Protein AF-A0A950ZKB6-F1 (afdb_monomer_lite)

Structure (mmCIF, N/CA/C/O backbone):
data_AF-A0A950ZKB6-F1
#
_entry.id   AF-A0A950ZKB6-F1
#
loop_
_atom_site.group_PDB
_atom_site.id
_atom_site.type_symbol
_atom_site.label_atom_id
_atom_site.label_alt_id
_atom_site.label_comp_id
_atom_site.label_asym_id
_atom_site.label_entity_id
_atom_site.label_seq_id
_atom_site.pdbx_PDB_ins_code
_atom_site.Cartn_x
_atom_site.Cartn_y
_atom_site.Cartn_z
_atom_site.occupancy
_atom_site.B_iso_or_equiv
_atom_site.auth_seq_id
_atom_site.auth_comp_id
_atom_site.auth_asym_id
_atom_site.auth_atom_id
_atom_site.pdbx_PDB_model_num
ATOM 1 N N . ASP A 1 1 ? 0.710 10.360 -3.878 1.00 83.69 1 ASP A N 1
ATOM 2 C CA . ASP A 1 1 ? 1.691 9.325 -3.521 1.00 83.69 1 ASP A CA 1
ATOM 3 C C . ASP A 1 1 ? 0.983 8.230 -2.725 1.00 83.69 1 ASP A C 1
ATOM 5 O O . ASP A 1 1 ? 0.415 8.533 -1.679 1.00 83.69 1 ASP A O 1
ATOM 9 N N . VAL A 1 2 ? 0.940 7.003 -3.261 1.00 90.12 2 VAL A N 1
ATOM 10 C CA . VAL A 1 2 ? 0.232 5.850 -2.662 1.00 90.12 2 VAL A CA 1
ATOM 11 C C . VAL A 1 2 ? 0.813 5.509 -1.288 1.00 90.12 2 VAL A C 1
ATOM 13 O O . VAL A 1 2 ? 0.062 5.213 -0.364 1.00 90.12 2 VAL A O 1
ATOM 16 N N . VAL A 1 3 ? 2.132 5.642 -1.123 1.00 91.19 3 VAL A N 1
ATOM 17 C CA . VAL A 1 3 ? 2.828 5.342 0.137 1.00 91.19 3 VAL A CA 1
ATOM 18 C C . VAL A 1 3 ? 2.443 6.344 1.222 1.00 91.19 3 VAL A C 1
ATOM 20 O O . VAL A 1 3 ? 2.136 5.958 2.349 1.00 91.19 3 VAL A O 1
ATOM 23 N N . THR A 1 4 ? 2.405 7.633 0.877 1.00 94.44 4 THR A N 1
ATOM 24 C CA . THR A 1 4 ? 1.995 8.685 1.814 1.00 94.44 4 THR A CA 1
ATOM 25 C C . THR A 1 4 ? 0.543 8.496 2.260 1.00 94.44 4 THR A C 1
ATOM 27 O O . THR A 1 4 ? 0.262 8.548 3.458 1.00 94.44 4 THR A O 1
ATOM 30 N N . ALA A 1 5 ? -0.370 8.223 1.320 1.00 93.44 5 ALA A N 1
ATOM 31 C CA . ALA A 1 5 ? -1.781 7.970 1.622 1.00 93.44 5 ALA A CA 1
ATOM 32 C C . ALA A 1 5 ? -1.964 6.730 2.513 1.00 93.44 5 ALA A C 1
ATOM 34 O O . ALA A 1 5 ? -2.643 6.804 3.538 1.00 93.44 5 ALA A O 1
ATOM 35 N N . GLN A 1 6 ? -1.285 5.624 2.185 1.00 93.75 6 GLN A N 1
ATOM 36 C CA . GLN A 1 6 ? -1.273 4.416 3.010 1.00 93.75 6 GLN A CA 1
ATOM 37 C C . GLN A 1 6 ? -0.806 4.738 4.434 1.00 93.75 6 GLN A C 1
ATOM 39 O O . GLN A 1 6 ? -1.462 4.366 5.407 1.00 93.75 6 GLN A O 1
ATOM 44 N N . LYS A 1 7 ? 0.297 5.486 4.577 1.00 96.81 7 LYS A N 1
ATOM 45 C CA . LYS A 1 7 ? 0.847 5.795 5.897 1.00 96.81 7 LYS A CA 1
ATOM 46 C C . LYS A 1 7 ? -0.090 6.649 6.745 1.00 96.81 7 LYS A C 1
ATOM 48 O O . LYS A 1 7 ? -0.172 6.442 7.956 1.00 96.81 7 LYS A O 1
ATOM 53 N N . GLN A 1 8 ? -0.795 7.591 6.125 1.00 96.12 8 GLN A N 1
ATOM 54 C CA . GLN A 1 8 ? -1.811 8.398 6.799 1.00 96.12 8 GLN A CA 1
ATOM 55 C C . GLN A 1 8 ? -2.964 7.530 7.316 1.00 96.12 8 GLN A C 1
ATOM 57 O O . GLN A 1 8 ? -3.320 7.648 8.490 1.00 96.12 8 GLN A O 1
ATOM 62 N N . LEU A 1 9 ? -3.480 6.608 6.496 1.00 97.12 9 LEU A N 1
ATOM 63 C CA . LEU A 1 9 ? -4.528 5.676 6.922 1.00 97.12 9 LEU A CA 1
ATOM 64 C C . LEU A 1 9 ? -4.052 4.749 8.045 1.00 97.12 9 LEU A C 1
ATOM 66 O O . LEU A 1 9 ? -4.784 4.536 9.005 1.00 97.12 9 LEU A O 1
ATOM 70 N N . GLU A 1 10 ? -2.811 4.259 7.999 1.00 95.69 10 GLU A N 1
ATOM 71 C CA . GLU A 1 10 ? -2.235 3.466 9.094 1.00 95.69 10 GLU A CA 1
ATOM 72 C C . GLU A 1 10 ? -2.152 4.249 10.413 1.00 95.69 10 GLU A C 1
ATOM 74 O O . GLU A 1 10 ? -2.365 3.689 11.489 1.00 95.69 10 GLU A O 1
ATOM 79 N N . ILE A 1 11 ? -1.797 5.539 10.359 1.00 97.62 11 ILE A N 1
ATOM 80 C CA . ILE A 1 11 ? -1.774 6.406 11.548 1.00 97.62 11 ILE A CA 1
ATOM 81 C C . ILE A 1 11 ? -3.193 6.561 12.100 1.00 97.62 11 ILE A C 1
ATOM 83 O O . ILE A 1 11 ? -3.394 6.423 13.307 1.00 97.62 11 ILE A O 1
ATOM 87 N N . GLN A 1 12 ? -4.171 6.795 11.226 1.00 96.44 12 GLN A N 1
ATOM 88 C CA . GLN A 1 12 ? -5.572 6.915 11.612 1.00 96.44 12 GLN A CA 1
ATOM 89 C C . GLN A 1 12 ? -6.110 5.612 12.221 1.00 96.44 12 GLN A C 1
ATOM 91 O O . GLN A 1 12 ? -6.738 5.648 13.278 1.00 96.44 12 GLN A O 1
ATOM 96 N N . ALA A 1 13 ? -5.803 4.463 11.614 1.00 96.75 13 ALA A N 1
ATOM 97 C CA . ALA A 1 13 ? -6.189 3.146 12.111 1.00 96.75 13 ALA A CA 1
ATOM 98 C C . ALA A 1 13 ? -5.639 2.897 13.523 1.00 96.75 13 ALA A C 1
ATOM 100 O O . ALA A 1 13 ? -6.400 2.534 14.417 1.00 96.75 13 ALA A O 1
ATOM 101 N N . ARG A 1 14 ? -4.356 3.202 13.770 1.00 97.50 14 ARG A N 1
ATOM 102 C CA . ARG A 1 14 ? -3.754 3.097 15.114 1.00 97.50 14 ARG A CA 1
ATOM 103 C C . ARG A 1 14 ? -4.450 3.983 16.151 1.00 97.50 14 ARG A C 1
ATOM 105 O O . ARG A 1 14 ? -4.604 3.584 17.304 1.00 97.50 14 ARG A O 1
ATOM 112 N N . GLN A 1 15 ? -4.878 5.183 15.760 1.00 95.31 15 GLN A N 1
ATOM 113 C CA . GLN A 1 15 ? -5.595 6.087 16.660 1.00 95.31 15 GLN A CA 1
ATOM 114 C C . GLN A 1 15 ? -6.977 5.533 17.044 1.00 95.31 15 GLN A C 1
ATOM 116 O O . GLN A 1 15 ? -7.365 5.596 18.213 1.00 95.31 15 GLN A O 1
ATOM 121 N N . ILE A 1 16 ? -7.703 4.973 16.074 1.00 95.50 16 ILE A N 1
ATOM 122 C CA . ILE A 1 16 ? -9.011 4.335 16.275 1.00 95.50 16 ILE A CA 1
ATOM 123 C C . ILE A 1 16 ? -8.873 3.069 17.134 1.00 95.50 16 ILE A C 1
ATOM 125 O O . ILE A 1 16 ? -9.629 2.892 18.087 1.00 95.50 16 ILE A O 1
ATOM 129 N N . GLU A 1 17 ? -7.860 2.243 16.880 1.00 95.44 17 GLU A N 1
ATOM 130 C CA . GLU A 1 17 ? -7.564 1.028 17.652 1.00 95.44 17 GLU A CA 1
ATOM 131 C C . GLU A 1 17 ? -7.231 1.327 19.126 1.00 95.44 17 GLU A C 1
ATOM 133 O O . GLU A 1 17 ? -7.708 0.648 20.040 1.00 95.44 17 GLU A O 1
ATOM 138 N N . SER A 1 18 ? -6.482 2.404 19.384 1.00 95.38 18 SER A N 1
ATOM 139 C CA . SER A 1 18 ? -6.227 2.891 20.747 1.00 95.38 18 SER A CA 1
ATOM 140 C C . SER A 1 18 ? -7.518 3.319 21.457 1.00 95.38 18 SER A C 1
ATOM 142 O O . SER A 1 18 ? -7.724 3.002 22.633 1.00 95.38 18 SER A O 1
ATOM 144 N N . ASN A 1 19 ? -8.429 3.990 20.741 1.00 94.81 19 ASN A N 1
ATOM 145 C CA . ASN A 1 19 ? -9.731 4.375 21.287 1.00 94.81 19 ASN A CA 1
ATOM 146 C C . ASN A 1 19 ? -10.599 3.149 21.610 1.00 94.81 19 ASN A C 1
ATOM 148 O O . ASN A 1 19 ? -11.150 3.066 22.707 1.00 94.81 19 ASN A O 1
ATOM 152 N N . ARG A 1 20 ? -10.648 2.164 20.704 1.00 95.44 20 ARG A N 1
ATOM 153 C CA . ARG A 1 20 ? -11.326 0.878 20.925 1.00 95.44 20 ARG A CA 1
ATOM 154 C C . ARG A 1 20 ? -10.819 0.200 22.201 1.00 95.44 20 ARG A C 1
ATOM 156 O O . ARG A 1 20 ? -11.601 -0.100 23.097 1.00 95.44 20 ARG A O 1
ATOM 163 N N . THR A 1 21 ? -9.502 0.052 22.336 1.00 95.50 21 THR A N 1
ATOM 164 C CA . THR A 1 21 ? -8.878 -0.584 23.512 1.00 95.50 21 THR A CA 1
ATOM 165 C C . THR A 1 21 ? -9.226 0.153 24.812 1.00 95.50 21 THR A C 1
ATOM 167 O O . THR A 1 21 ? -9.458 -0.463 25.855 1.00 95.50 21 THR A O 1
ATOM 170 N N . ARG A 1 22 ? -9.306 1.491 24.769 1.00 95.44 22 ARG A N 1
ATOM 171 C CA . ARG A 1 22 ? -9.728 2.304 25.917 1.00 95.44 22 ARG A CA 1
ATOM 172 C C . ARG A 1 22 ? -11.195 2.060 26.287 1.00 95.44 22 ARG A C 1
ATOM 174 O O . ARG A 1 22 ? -11.488 1.973 27.479 1.00 95.44 22 ARG A O 1
ATOM 181 N N . LEU A 1 23 ? -12.092 1.951 25.305 1.00 93.62 23 LEU A N 1
ATOM 182 C CA . LEU A 1 23 ? -13.511 1.636 25.518 1.00 93.62 23 LEU A CA 1
ATOM 183 C C . LEU A 1 23 ? -13.687 0.237 26.123 1.00 93.62 23 LEU A C 1
ATOM 185 O O . LEU A 1 23 ? -14.397 0.093 27.117 1.00 93.62 23 LEU A O 1
ATOM 189 N N . GLU A 1 24 ? -12.960 -0.764 25.625 1.00 93.50 24 GLU A N 1
ATOM 190 C CA . GLU A 1 24 ? -12.954 -2.113 26.206 1.00 93.50 24 GLU A CA 1
ATOM 191 C C . GLU A 1 24 ? -12.448 -2.112 27.659 1.00 93.50 24 GLU A C 1
ATOM 193 O O . GLU A 1 24 ? -13.036 -2.749 28.534 1.00 93.50 24 GLU A O 1
ATOM 198 N N . GLY A 1 25 ? -11.387 -1.355 27.955 1.00 94.19 25 GLY A N 1
ATOM 199 C CA . GLY A 1 25 ? -10.874 -1.202 29.320 1.00 94.19 25 GLY A CA 1
ATOM 200 C C . GLY A 1 25 ? -11.825 -0.447 30.261 1.00 94.19 25 GLY A C 1
ATOM 201 O O . GLY A 1 25 ? -11.814 -0.677 31.472 1.00 94.19 25 GLY A O 1
ATOM 202 N N . LEU A 1 26 ? -12.654 0.463 29.740 1.00 92.88 26 LEU A N 1
ATOM 203 C CA . LEU A 1 26 ? -13.736 1.096 30.504 1.00 92.88 26 LEU A CA 1
ATOM 204 C C . LEU A 1 26 ? -14.863 0.102 30.792 1.00 92.88 26 LEU A C 1
ATOM 206 O O . LEU A 1 26 ? -15.327 0.052 31.928 1.00 92.88 26 LEU A O 1
ATOM 210 N N . ALA A 1 27 ? -15.244 -0.716 29.808 1.00 92.94 27 ALA A N 1
ATOM 211 C CA . ALA A 1 27 ? -16.264 -1.744 29.984 1.00 92.94 27 ALA A CA 1
ATOM 212 C C . ALA A 1 27 ? -15.873 -2.760 31.066 1.00 92.94 27 ALA A C 1
ATOM 214 O O . ALA A 1 27 ? -16.665 -3.019 31.967 1.00 92.94 27 ALA A O 1
ATOM 215 N N . ARG A 1 28 ? -14.627 -3.261 31.048 1.00 95.00 28 ARG A N 1
ATOM 216 C CA . ARG A 1 28 ? -14.127 -4.195 32.077 1.00 95.00 28 ARG A CA 1
ATOM 217 C C . ARG A 1 28 ? -14.200 -3.603 33.484 1.00 95.00 28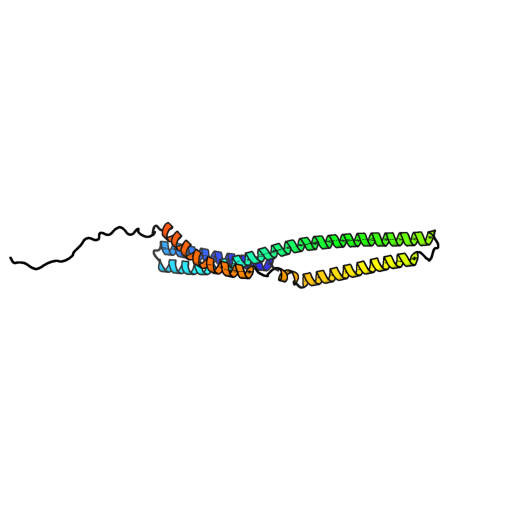 ARG A C 1
ATOM 219 O O . ARG A 1 28 ? -14.752 -4.230 34.378 1.00 95.00 28 ARG A O 1
ATOM 226 N N . ARG A 1 29 ? -13.727 -2.364 33.664 1.00 95.38 29 ARG A N 1
ATOM 227 C CA . ARG A 1 29 ? -13.790 -1.670 34.963 1.00 95.38 29 ARG A CA 1
ATOM 228 C C . ARG A 1 29 ? -15.219 -1.386 35.426 1.00 95.38 29 ARG A C 1
ATOM 230 O O . ARG A 1 29 ? -15.467 -1.360 36.623 1.00 95.38 29 ARG A O 1
ATOM 237 N N . ALA A 1 30 ? -16.148 -1.137 34.503 1.00 93.56 30 ALA A N 1
ATOM 238 C CA . ALA A 1 30 ? -17.556 -0.952 34.844 1.00 93.56 30 ALA A CA 1
ATOM 239 C C . ALA A 1 30 ? -18.199 -2.266 35.320 1.00 93.56 30 ALA A C 1
ATOM 241 O O . ALA A 1 30 ? -18.953 -2.240 36.289 1.00 93.56 30 ALA A O 1
ATOM 242 N N . LEU A 1 31 ? -17.849 -3.403 34.708 1.00 93.62 31 LEU A N 1
ATOM 243 C CA . LEU A 1 31 ? -18.288 -4.730 35.162 1.00 93.62 31 LEU A CA 1
ATOM 244 C C . LEU A 1 31 ? -17.731 -5.085 36.545 1.00 93.62 31 LEU A C 1
ATOM 246 O O . LEU A 1 31 ? -18.471 -5.583 37.380 1.00 93.62 31 LEU A O 1
ATOM 250 N N . GLU A 1 32 ? -16.468 -4.753 36.831 1.00 94.75 32 GLU A N 1
ATOM 251 C CA . GLU A 1 32 ? -15.867 -4.922 38.170 1.00 94.75 32 GLU A CA 1
ATOM 252 C C . GLU A 1 32 ? -16.579 -4.109 39.269 1.00 94.75 32 GLU A C 1
ATOM 254 O O . GLU A 1 32 ? -16.393 -4.373 40.454 1.00 94.75 32 GLU A O 1
ATOM 259 N N . GLN A 1 33 ? -17.363 -3.098 38.885 1.00 96.25 33 GLN A N 1
ATOM 260 C CA . GLN A 1 33 ? -18.124 -2.227 39.783 1.00 96.25 33 GLN A CA 1
ATOM 261 C C . GLN A 1 33 ? -19.631 -2.532 39.775 1.00 96.25 33 GLN A C 1
ATOM 263 O O . GLN A 1 33 ? -20.402 -1.698 40.251 1.00 96.25 33 GLN A O 1
ATOM 268 N N . ASP A 1 34 ? -20.053 -3.658 39.185 1.00 94.56 34 ASP A N 1
ATOM 269 C CA . ASP A 1 34 ? -21.462 -4.042 38.996 1.00 94.56 34 ASP A CA 1
ATOM 270 C C . ASP A 1 34 ? -22.296 -2.983 38.235 1.00 94.56 34 ASP A C 1
ATOM 272 O O . ASP A 1 34 ? -23.499 -2.822 38.438 1.00 94.56 34 ASP A O 1
ATOM 276 N N . ARG A 1 35 ? -21.659 -2.217 37.334 1.00 95.06 35 ARG A N 1
ATOM 277 C CA . ARG A 1 35 ? -22.306 -1.187 36.494 1.00 95.06 35 ARG A CA 1
ATOM 278 C C . ARG A 1 35 ? -22.528 -1.690 35.071 1.00 95.06 35 ARG A C 1
ATOM 280 O O . ARG A 1 35 ? -21.917 -1.197 34.118 1.00 95.06 35 ARG A O 1
ATOM 287 N N . GLU A 1 36 ? -23.427 -2.655 34.925 1.00 92.25 36 GLU A N 1
ATOM 288 C CA . GLU A 1 36 ? -23.685 -3.349 33.656 1.00 92.25 36 GLU A CA 1
ATOM 289 C C . GLU A 1 36 ? -24.122 -2.418 32.515 1.00 92.25 36 GLU A C 1
ATOM 291 O O . GLU A 1 36 ? -23.609 -2.533 31.403 1.00 92.25 36 GLU A O 1
ATOM 296 N N . GLU A 1 37 ? -24.996 -1.440 32.774 1.00 94.31 37 GLU A N 1
ATOM 297 C CA . GLU A 1 37 ? -25.471 -0.512 31.733 1.00 94.31 37 GLU A CA 1
ATOM 298 C C . GLU A 1 37 ? -24.331 0.329 31.129 1.00 94.31 37 GLU A C 1
ATOM 300 O O . GLU A 1 37 ? -24.275 0.562 29.918 1.00 94.31 37 GLU A O 1
ATOM 305 N N . VAL A 1 38 ? -23.376 0.752 31.965 1.00 92.00 38 VAL A N 1
ATOM 306 C CA . VAL A 1 38 ? -22.200 1.520 31.526 1.00 92.00 38 VAL A CA 1
ATOM 307 C C . VAL A 1 38 ? -21.259 0.633 30.715 1.00 92.00 38 VAL A C 1
ATOM 309 O O . VAL A 1 38 ? -20.724 1.076 29.696 1.00 92.00 38 VAL A O 1
ATOM 312 N N . ALA A 1 39 ? -21.083 -0.622 31.131 1.00 92.38 39 ALA A N 1
ATOM 313 C CA . ALA A 1 39 ? -20.287 -1.591 30.391 1.00 92.38 39 ALA A CA 1
ATOM 314 C C . ALA A 1 39 ? -20.887 -1.889 29.008 1.00 92.38 39 ALA A C 1
ATOM 316 O O . ALA A 1 39 ? -20.169 -1.842 28.008 1.00 92.38 39 ALA A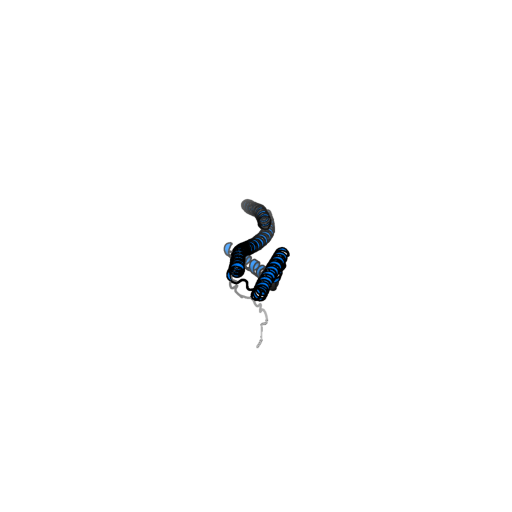 O 1
ATOM 317 N N . ALA A 1 40 ? -22.202 -2.114 28.934 1.00 93.06 40 ALA A N 1
ATOM 318 C CA . ALA A 1 40 ? -22.916 -2.364 27.684 1.00 93.06 40 ALA A CA 1
ATOM 319 C C . ALA A 1 40 ? -22.813 -1.175 26.712 1.00 93.06 40 ALA A C 1
ATOM 321 O O . ALA A 1 40 ? -22.548 -1.358 25.520 1.00 93.06 40 ALA A O 1
ATOM 322 N N . SER A 1 41 ? -22.951 0.053 27.220 1.00 92.25 41 SER A N 1
ATOM 323 C CA . SER A 1 41 ? -22.780 1.273 26.422 1.00 92.25 41 SER A CA 1
ATOM 324 C C . SER A 1 41 ? -21.350 1.415 25.880 1.00 92.25 41 SER A C 1
ATOM 326 O O . SER A 1 41 ? -21.159 1.657 24.686 1.00 92.25 41 SER A O 1
ATOM 328 N N . ALA A 1 42 ? -20.333 1.185 26.719 1.00 90.12 42 ALA A N 1
ATOM 329 C CA . ALA A 1 42 ? -18.929 1.241 26.304 1.00 90.12 42 ALA A CA 1
ATOM 330 C C . ALA A 1 42 ? -18.589 0.184 25.237 1.00 90.12 42 ALA A C 1
ATOM 332 O O . ALA A 1 42 ? -17.894 0.497 24.268 1.00 90.12 42 ALA A O 1
ATOM 333 N N . LEU A 1 43 ? -19.117 -1.037 25.368 1.00 92.75 43 LEU A N 1
ATOM 334 C CA . LEU A 1 43 ? -18.958 -2.092 24.360 1.00 92.75 43 LEU A CA 1
ATOM 335 C C . LEU A 1 43 ? -19.665 -1.745 23.049 1.00 92.75 43 LEU A C 1
ATOM 337 O O . LEU A 1 43 ? -19.073 -1.899 21.987 1.00 92.75 43 LEU A O 1
ATOM 341 N N . THR A 1 44 ? -20.878 -1.192 23.108 1.00 93.75 44 THR A N 1
ATOM 342 C CA . THR A 1 44 ? -21.604 -0.742 21.907 1.00 93.75 44 THR A CA 1
ATOM 343 C C . THR A 1 44 ? -20.796 0.299 21.127 1.00 93.75 44 THR A C 1
ATOM 345 O O . THR A 1 44 ? -20.702 0.237 19.901 1.00 93.75 44 THR A O 1
ATOM 348 N N . GLN A 1 45 ? -20.156 1.239 21.830 1.00 93.50 45 GLN A N 1
ATOM 349 C CA . GLN A 1 45 ? -19.256 2.197 21.186 1.00 93.50 45 GLN A CA 1
ATOM 350 C C . GLN A 1 45 ? -17.983 1.538 20.646 1.00 93.50 45 GLN A C 1
ATOM 352 O O . GLN A 1 45 ? -17.518 1.920 19.574 1.00 93.50 45 GLN A O 1
ATOM 357 N N . SER A 1 46 ? -17.428 0.551 21.353 1.00 93.44 46 SER A N 1
ATOM 358 C CA . SER A 1 46 ? -16.261 -0.208 20.891 1.00 93.44 46 SER A CA 1
ATOM 359 C C . SER A 1 46 ? -16.539 -0.926 19.567 1.00 93.44 46 SER A C 1
ATOM 361 O O . SER A 1 46 ? -15.731 -0.830 18.646 1.00 93.44 46 SER A O 1
ATOM 363 N N . GLU A 1 47 ? -17.702 -1.566 19.431 1.00 92.88 47 GLU A N 1
ATOM 364 C CA . GLU A 1 47 ? -18.121 -2.243 18.196 1.00 92.88 47 GLU A CA 1
ATOM 365 C C . GLU A 1 47 ? -18.300 -1.264 17.026 1.00 92.88 47 GLU A C 1
ATOM 367 O O . GLU A 1 47 ? -17.863 -1.531 15.905 1.00 92.88 47 GLU A O 1
ATOM 372 N N . LEU A 1 48 ? -18.866 -0.078 17.279 1.00 92.81 48 LEU A N 1
ATOM 373 C CA . LEU A 1 48 ? -18.970 0.968 16.257 1.00 92.81 48 LEU A CA 1
ATOM 374 C C . LEU A 1 48 ? -17.585 1.408 15.749 1.00 92.81 48 LEU A C 1
ATOM 376 O O . LEU A 1 48 ? -17.380 1.585 14.546 1.00 92.81 48 LEU A O 1
ATOM 380 N N . VAL A 1 49 ? -16.633 1.585 16.668 1.00 92.81 49 VAL A N 1
ATOM 381 C CA . VAL A 1 49 ? -15.242 1.953 16.365 1.00 92.81 49 VAL A CA 1
ATOM 382 C C . VAL A 1 49 ? -14.521 0.813 15.633 1.00 92.81 49 VAL A C 1
ATOM 384 O O . VAL A 1 49 ? -13.739 1.075 14.718 1.00 92.81 49 VAL A O 1
ATOM 387 N N . GLU A 1 50 ? -14.814 -0.445 15.963 1.00 94.44 50 GLU A N 1
ATOM 388 C CA . GLU A 1 50 ? -14.255 -1.612 15.275 1.00 94.44 50 GLU A CA 1
ATOM 389 C C . GLU A 1 50 ? -14.701 -1.695 13.810 1.00 94.44 50 GLU A C 1
ATOM 391 O O . GLU A 1 50 ? -13.876 -1.951 12.930 1.00 94.44 50 GLU A O 1
ATOM 396 N N . GLY A 1 51 ? -15.968 -1.389 13.513 1.00 92.75 51 GLY A N 1
ATOM 397 C CA . GLY A 1 51 ? -16.443 -1.301 12.128 1.00 92.75 51 GLY A CA 1
ATOM 398 C C . GLY A 1 51 ? -15.676 -0.254 11.307 1.00 92.75 51 GLY A C 1
ATOM 399 O O . GLY A 1 51 ? -15.295 -0.504 10.160 1.00 92.75 51 GLY A O 1
ATOM 400 N N . GLN A 1 52 ? -15.365 0.901 11.908 1.00 92.25 52 GLN A N 1
ATOM 401 C CA . GLN A 1 52 ? -14.530 1.928 11.268 1.00 92.25 52 GLN A CA 1
ATOM 402 C C . GLN A 1 52 ? -13.094 1.435 11.035 1.00 92.25 52 GLN A C 1
ATOM 404 O O . GLN A 1 52 ? -12.517 1.684 9.973 1.00 92.25 52 GLN A O 1
ATOM 409 N N . LEU A 1 53 ? -12.524 0.712 12.004 1.00 96.38 53 LEU A N 1
ATOM 410 C CA . LEU A 1 53 ? -11.180 0.145 11.905 1.00 96.38 53 LEU A CA 1
ATOM 411 C C . LEU A 1 53 ? -11.078 -0.881 10.771 1.00 96.38 53 LEU A C 1
ATOM 413 O O . LEU A 1 53 ? -10.119 -0.846 10.000 1.00 96.38 53 LEU A O 1
ATOM 417 N N . GLN A 1 54 ? -12.076 -1.754 10.625 1.00 96.12 54 GLN A N 1
ATOM 418 C CA . GLN A 1 54 ? -12.147 -2.711 9.518 1.00 96.12 54 GLN A CA 1
ATOM 419 C C . GLN A 1 54 ? -12.221 -2.000 8.163 1.00 96.12 54 GLN A C 1
ATOM 421 O O . GLN A 1 54 ? -1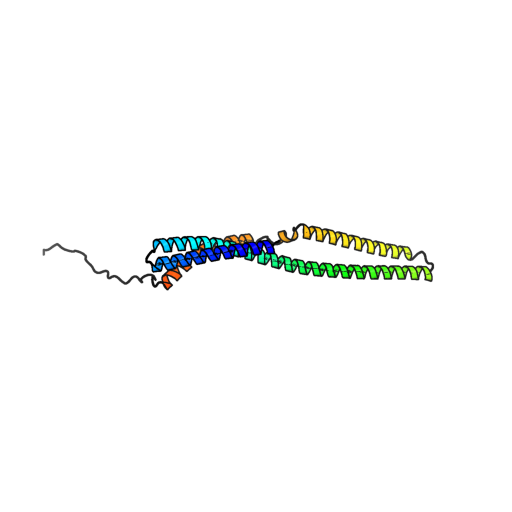1.481 -2.352 7.244 1.00 96.12 54 GLN A O 1
ATOM 426 N N . GLY A 1 55 ? -13.026 -0.939 8.053 1.00 95.06 55 GLY A N 1
ATOM 427 C CA . GLY A 1 55 ? -13.094 -0.120 6.840 1.00 95.06 55 GLY A CA 1
ATOM 428 C C . GLY A 1 55 ? -11.756 0.528 6.462 1.00 95.06 55 GLY A C 1
ATOM 429 O O . GLY A 1 55 ? -11.418 0.596 5.279 1.00 95.06 55 GLY A O 1
ATOM 430 N N . LEU A 1 56 ? -10.969 0.983 7.442 1.00 95.62 56 LEU A N 1
ATOM 431 C CA . LEU A 1 56 ? -9.618 1.506 7.198 1.00 95.62 56 LEU A CA 1
ATOM 432 C C . LEU A 1 56 ? -8.628 0.407 6.805 1.00 95.62 56 LEU A C 1
ATOM 434 O O . LEU A 1 56 ? -7.832 0.620 5.894 1.00 95.62 56 LEU A O 1
ATOM 438 N N . ARG A 1 57 ? -8.683 -0.764 7.452 1.00 95.88 57 ARG A N 1
ATOM 439 C CA . ARG A 1 57 ? -7.822 -1.913 7.119 1.00 95.88 57 ARG A CA 1
ATOM 440 C C . ARG A 1 57 ? -8.016 -2.350 5.667 1.00 95.88 57 ARG A C 1
ATOM 442 O O . ARG A 1 57 ? -7.035 -2.465 4.945 1.00 95.88 57 ARG A O 1
ATOM 449 N N . LEU A 1 58 ? -9.263 -2.443 5.201 1.00 96.69 58 LEU A N 1
ATOM 450 C CA . LEU A 1 58 ? -9.563 -2.749 3.796 1.00 96.69 58 LEU A CA 1
ATOM 451 C C . LEU A 1 58 ? -8.973 -1.714 2.821 1.00 96.69 58 LEU A C 1
ATOM 453 O O . LEU A 1 58 ? -8.457 -2.077 1.766 1.00 96.69 58 LEU A O 1
ATOM 457 N N . GLN A 1 59 ? -9.023 -0.423 3.165 1.00 94.44 59 GLN A N 1
ATOM 458 C CA . GLN A 1 59 ? -8.412 0.627 2.340 1.00 94.44 59 GLN A CA 1
ATOM 459 C C . GLN A 1 59 ? -6.880 0.531 2.323 1.00 94.44 59 GLN A C 1
ATOM 461 O O . GLN A 1 59 ? -6.266 0.728 1.275 1.00 94.44 59 GLN A O 1
ATOM 466 N N . ILE A 1 60 ? -6.259 0.218 3.463 1.00 95.94 60 ILE A N 1
ATOM 467 C CA . ILE A 1 60 ? -4.807 0.009 3.569 1.00 95.94 60 ILE A CA 1
ATOM 468 C C . ILE A 1 60 ? -4.373 -1.192 2.719 1.00 95.94 60 ILE A C 1
ATOM 470 O O . ILE A 1 60 ? -3.382 -1.087 1.993 1.00 95.94 60 ILE A O 1
ATOM 474 N N . ASP A 1 61 ? -5.121 -2.295 2.751 1.00 94.62 61 ASP A N 1
ATOM 475 C CA . ASP A 1 61 ? -4.829 -3.491 1.951 1.00 94.62 61 ASP A CA 1
ATOM 476 C C . ASP A 1 61 ? -4.949 -3.200 0.450 1.00 94.62 61 ASP A C 1
ATOM 478 O O . ASP A 1 61 ? -4.040 -3.513 -0.322 1.00 94.62 61 ASP A O 1
ATOM 482 N N . ALA A 1 62 ? -6.004 -2.493 0.031 1.00 91.00 62 ALA A N 1
ATOM 483 C CA . ALA A 1 62 ? -6.166 -2.072 -1.361 1.00 91.00 62 ALA A CA 1
ATOM 484 C C . ALA A 1 62 ? -4.990 -1.201 -1.847 1.00 91.00 62 ALA A C 1
ATOM 486 O O . ALA A 1 62 ? -4.441 -1.431 -2.930 1.00 91.00 62 ALA A O 1
ATOM 487 N N . LEU A 1 63 ? -4.548 -0.233 -1.035 1.00 93.06 63 LEU A N 1
ATOM 488 C CA . LEU A 1 63 ? -3.378 0.593 -1.358 1.00 93.06 63 LEU A CA 1
ATOM 489 C C . LEU A 1 63 ? -2.075 -0.215 -1.362 1.00 93.06 63 LEU A C 1
ATOM 491 O O . LEU A 1 63 ? -1.185 0.073 -2.164 1.00 93.06 63 LEU A O 1
ATOM 495 N N . THR A 1 64 ? -1.963 -1.235 -0.512 1.00 91.56 64 THR A N 1
ATOM 496 C CA . THR A 1 64 ? -0.803 -2.136 -0.473 1.00 91.56 64 THR A CA 1
ATOM 497 C C . THR A 1 64 ? -0.689 -2.922 -1.776 1.00 91.56 64 THR A C 1
ATOM 499 O O . THR A 1 64 ? 0.371 -2.901 -2.403 1.00 91.56 64 THR A O 1
ATOM 502 N N . HIS A 1 65 ? -1.790 -3.506 -2.252 1.00 89.69 65 HIS A N 1
ATOM 503 C CA . HIS A 1 65 ? -1.829 -4.187 -3.547 1.00 89.69 65 HIS A CA 1
ATOM 504 C C . HIS A 1 65 ? -1.537 -3.240 -4.713 1.00 89.69 65 HIS A C 1
ATOM 506 O O . HIS A 1 65 ? -0.769 -3.569 -5.620 1.00 89.69 65 HIS A O 1
ATOM 512 N N . GLN A 1 66 ? -2.092 -2.025 -4.687 1.00 88.75 66 GLN A N 1
ATOM 513 C CA . GLN A 1 66 ? -1.789 -1.020 -5.703 1.00 88.75 66 GLN A CA 1
ATOM 514 C C . GLN A 1 66 ? -0.294 -0.661 -5.717 1.00 88.75 66 GLN A C 1
ATOM 516 O O . GLN A 1 66 ? 0.303 -0.549 -6.790 1.00 88.75 66 GLN A O 1
ATOM 521 N N . ARG A 1 67 ? 0.328 -0.503 -4.543 1.00 88.06 67 ARG A N 1
ATOM 522 C CA . ARG A 1 67 ? 1.764 -0.222 -4.403 1.00 88.06 67 ARG A CA 1
ATOM 523 C C . ARG A 1 67 ? 2.620 -1.353 -4.973 1.00 88.06 67 ARG A C 1
ATOM 525 O O . ARG A 1 67 ? 3.569 -1.073 -5.700 1.00 88.06 67 ARG A O 1
ATOM 532 N N . GLU A 1 68 ? 2.286 -2.606 -4.681 1.00 87.69 68 GLU A N 1
ATOM 533 C CA . GLU A 1 68 ? 2.996 -3.782 -5.207 1.00 87.69 68 GLU A CA 1
ATOM 534 C C . GLU A 1 68 ? 2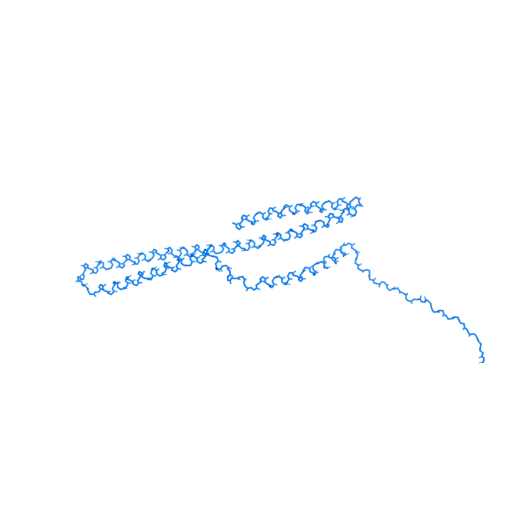.903 -3.865 -6.734 1.00 87.69 68 GLU A C 1
ATOM 536 O O . GLU A 1 68 ? 3.917 -4.033 -7.415 1.00 87.69 68 GLU A O 1
ATOM 541 N N . ASN A 1 69 ? 1.713 -3.637 -7.292 1.00 84.94 69 ASN A N 1
ATOM 542 C CA . ASN A 1 69 ? 1.514 -3.595 -8.740 1.00 84.94 69 ASN A CA 1
ATOM 543 C C . ASN A 1 69 ? 2.338 -2.483 -9.404 1.00 84.94 69 ASN A C 1
ATOM 545 O O . ASN A 1 69 ? 2.953 -2.707 -10.451 1.00 84.94 69 ASN A O 1
ATOM 549 N N . LEU A 1 70 ? 2.391 -1.295 -8.791 1.00 89.00 70 LEU A N 1
ATOM 550 C CA . LEU A 1 70 ? 3.219 -0.188 -9.274 1.00 89.00 70 LEU A CA 1
ATOM 551 C C . LEU A 1 70 ? 4.715 -0.507 -9.196 1.00 89.00 70 LEU A C 1
ATOM 553 O O . LEU A 1 70 ? 5.454 -0.147 -10.112 1.00 89.00 70 LEU A O 1
ATOM 557 N N . GLN A 1 71 ? 5.163 -1.212 -8.157 1.00 88.50 71 GLN A N 1
ATOM 558 C CA . GLN A 1 71 ? 6.554 -1.646 -8.036 1.00 88.50 71 GLN A CA 1
ATOM 559 C C . GLN A 1 71 ? 6.934 -2.609 -9.169 1.00 88.50 71 GLN A C 1
ATOM 561 O O . GLN A 1 71 ? 7.915 -2.370 -9.876 1.00 88.50 71 GLN A O 1
ATOM 566 N N . VAL A 1 72 ? 6.116 -3.636 -9.414 1.00 89.88 72 VAL A N 1
ATOM 567 C CA . VAL A 1 72 ? 6.332 -4.593 -10.514 1.00 89.88 72 VAL A CA 1
ATOM 568 C C . VAL A 1 72 ? 6.310 -3.887 -11.874 1.00 89.88 72 VAL A C 1
ATOM 570 O O . VAL A 1 72 ? 7.136 -4.170 -12.746 1.00 89.88 72 VAL A O 1
ATOM 573 N N . ALA A 1 73 ? 5.385 -2.945 -12.078 1.00 83.06 73 ALA A N 1
ATOM 574 C CA . ALA A 1 73 ? 5.340 -2.139 -13.295 1.00 83.06 73 ALA A CA 1
ATOM 575 C C . ALA A 1 73 ? 6.611 -1.287 -13.465 1.00 83.06 73 ALA A C 1
ATOM 577 O O . ALA A 1 73 ? 7.159 -1.221 -14.569 1.00 83.06 73 ALA A O 1
ATOM 578 N N . GLY A 1 74 ? 7.117 -0.700 -12.377 1.00 87.06 74 GLY A N 1
ATOM 579 C CA . GLY A 1 74 ? 8.363 0.065 -12.353 1.00 87.06 74 GLY A CA 1
ATOM 580 C C . GLY A 1 74 ? 9.585 -0.772 -12.738 1.00 87.06 74 GLY A C 1
ATOM 581 O O . GLY A 1 74 ? 10.362 -0.363 -13.600 1.00 87.06 74 GLY A O 1
ATOM 582 N N . GLU A 1 75 ? 9.727 -1.977 -12.186 1.00 87.12 75 GLU A N 1
ATOM 583 C CA . GLU A 1 75 ? 10.824 -2.903 -12.520 1.00 87.12 75 GLU A CA 1
ATOM 584 C C . GLU A 1 75 ? 10.800 -3.323 -14.001 1.00 87.12 75 GLU A C 1
ATOM 586 O O . GLU A 1 75 ? 11.834 -3.352 -14.685 1.00 87.12 75 GLU A O 1
ATOM 591 N N . ARG A 1 76 ? 9.602 -3.587 -14.540 1.00 83.75 76 ARG A N 1
ATOM 592 C CA . ARG A 1 76 ? 9.408 -3.887 -15.968 1.00 83.75 76 ARG A CA 1
ATOM 593 C C . ARG A 1 76 ? 9.788 -2.703 -16.850 1.00 83.75 76 ARG A C 1
ATOM 595 O O . ARG A 1 76 ? 10.467 -2.890 -17.863 1.00 83.75 76 ARG A O 1
ATOM 602 N N . LEU A 1 77 ? 9.379 -1.492 -16.471 1.00 91.44 77 LEU A N 1
ATOM 603 C CA . LEU A 1 77 ? 9.729 -0.277 -17.201 1.00 91.44 77 LEU A CA 1
ATOM 604 C C . LEU A 1 77 ? 11.244 -0.055 -17.190 1.00 91.44 77 LEU A C 1
ATOM 606 O O . LEU A 1 77 ? 11.830 0.170 -18.247 1.00 91.44 77 LEU A O 1
ATOM 610 N N . GLN A 1 78 ? 11.893 -0.211 -16.036 1.00 85.56 78 GLN A N 1
ATOM 611 C CA . GLN A 1 78 ? 13.344 -0.085 -15.906 1.00 85.56 78 GLN A CA 1
ATOM 612 C C . GLN A 1 78 ? 14.085 -1.079 -16.809 1.00 85.56 78 GLN A C 1
ATOM 614 O O . GLN A 1 78 ? 15.030 -0.708 -17.509 1.00 85.56 78 GLN A O 1
ATOM 619 N N . THR A 1 79 ? 13.627 -2.331 -16.851 1.00 88.88 79 THR A N 1
ATOM 620 C CA . THR A 1 79 ? 14.181 -3.360 -17.743 1.00 88.88 79 THR A CA 1
ATOM 621 C C . THR A 1 79 ? 14.035 -2.957 -19.210 1.00 88.88 79 THR A C 1
ATOM 623 O O . THR A 1 79 ? 14.985 -3.064 -19.991 1.00 88.88 79 THR A O 1
ATOM 626 N N . ARG A 1 80 ? 12.866 -2.431 -19.590 1.00 82.88 80 ARG A N 1
ATOM 627 C CA . ARG A 1 80 ? 12.595 -1.965 -20.953 1.00 82.88 80 ARG A CA 1
ATOM 628 C C . ARG A 1 80 ? 13.468 -0.772 -21.339 1.00 82.88 80 ARG A C 1
ATOM 630 O O . ARG A 1 80 ? 14.020 -0.770 -22.436 1.00 82.88 80 ARG A O 1
ATOM 637 N N . VAL A 1 81 ? 13.653 0.195 -20.440 1.00 93.31 81 VAL A N 1
ATOM 638 C CA . VAL A 1 81 ? 14.546 1.348 -20.648 1.00 93.31 81 VAL A CA 1
ATOM 639 C C . VAL A 1 81 ? 15.984 0.882 -20.876 1.00 93.31 81 VAL A C 1
ATOM 641 O O . VAL A 1 81 ? 16.636 1.331 -21.821 1.00 93.31 81 VAL A O 1
ATOM 644 N N . THR A 1 82 ? 16.471 -0.064 -20.071 1.00 89.44 82 THR A N 1
ATOM 645 C CA . THR A 1 82 ? 17.807 -0.648 -20.253 1.00 89.44 82 THR A CA 1
ATOM 646 C C . THR A 1 82 ? 17.932 -1.350 -21.607 1.00 89.44 82 THR A C 1
ATOM 648 O O . THR A 1 82 ? 18.898 -1.111 -22.329 1.00 89.44 82 THR A O 1
ATOM 651 N N . ALA A 1 83 ? 16.937 -2.150 -22.006 1.00 82.94 83 ALA A N 1
ATOM 652 C CA . ALA A 1 83 ? 16.929 -2.816 -23.310 1.00 82.94 83 ALA A CA 1
ATOM 653 C C . ALA A 1 83 ? 16.956 -1.814 -24.477 1.00 82.94 83 ALA A C 1
ATOM 655 O O . ALA A 1 83 ? 17.727 -1.985 -25.422 1.00 82.94 83 ALA A O 1
ATOM 656 N N . MET A 1 84 ? 16.171 -0.736 -24.396 1.00 83.94 84 MET A N 1
ATOM 657 C CA . MET A 1 84 ? 16.168 0.329 -25.403 1.00 83.94 84 MET A CA 1
ATOM 658 C C . MET A 1 84 ? 17.511 1.062 -25.473 1.00 83.94 84 MET A C 1
ATOM 660 O O . MET A 1 84 ? 17.987 1.371 -26.566 1.00 83.94 84 MET A O 1
ATOM 664 N N . ARG A 1 85 ? 18.162 1.300 -24.328 1.00 88.75 85 ARG A N 1
ATOM 665 C CA . ARG A 1 85 ? 19.503 1.898 -24.282 1.00 88.75 85 ARG A CA 1
ATOM 666 C C . ARG A 1 85 ? 20.532 1.014 -24.985 1.00 88.75 85 ARG A C 1
ATOM 668 O O . ARG A 1 85 ? 21.311 1.524 -25.784 1.00 88.75 85 ARG A O 1
ATOM 675 N N . THR A 1 86 ? 20.498 -0.294 -24.742 1.00 88.62 86 THR A N 1
ATOM 676 C CA . THR A 1 86 ? 21.372 -1.255 -25.431 1.00 88.62 86 THR A CA 1
ATOM 677 C C . THR A 1 86 ? 21.109 -1.264 -26.936 1.00 88.62 86 THR A C 1
ATOM 679 O O . THR A 1 86 ? 22.045 -1.114 -27.716 1.00 88.62 86 THR A O 1
ATOM 682 N N . GLN A 1 87 ? 19.841 -1.356 -27.354 1.00 79.25 87 GLN A N 1
ATOM 683 C CA . GLN A 1 87 ? 19.462 -1.337 -28.772 1.00 79.25 87 GLN A CA 1
ATOM 684 C C . GLN A 1 87 ? 19.938 -0.066 -29.481 1.00 79.25 87 GLN A C 1
ATOM 686 O O . GLN A 1 87 ? 20.450 -0.143 -30.597 1.00 79.25 87 GLN A O 1
ATOM 691 N N . LYS A 1 88 ? 19.826 1.094 -28.825 1.00 91.12 88 LYS A N 1
ATOM 692 C CA . LYS A 1 88 ? 20.338 2.365 -29.343 1.00 91.12 88 LYS A CA 1
ATOM 693 C C . LYS A 1 88 ? 21.845 2.304 -29.609 1.00 91.12 88 LYS A C 1
ATOM 695 O O . LYS A 1 88 ? 22.278 2.702 -30.690 1.00 91.12 88 LYS A O 1
ATOM 700 N N . GLU A 1 89 ? 22.647 1.832 -28.654 1.00 90.12 89 GLU A N 1
ATOM 701 C CA . GLU A 1 89 ? 24.106 1.768 -28.831 1.00 90.12 89 GLU A CA 1
ATOM 702 C C . GLU A 1 89 ? 24.509 0.740 -29.899 1.00 90.12 89 GLU A C 1
ATOM 704 O O . GLU A 1 89 ? 25.390 1.020 -30.714 1.00 90.12 89 GLU A O 1
ATOM 709 N N . THR A 1 90 ? 23.817 -0.402 -29.981 1.00 86.00 90 THR A N 1
ATOM 710 C CA . THR A 1 90 ? 24.011 -1.371 -31.072 1.00 86.00 90 THR A CA 1
ATOM 711 C C . THR A 1 90 ? 23.714 -0.747 -32.433 1.00 86.00 90 THR A C 1
ATOM 713 O O . THR A 1 90 ? 24.513 -0.886 -33.358 1.00 86.00 90 THR A O 1
ATOM 716 N N . LEU A 1 91 ? 22.602 -0.021 -32.564 1.00 80.56 91 LEU A N 1
ATOM 717 C CA . LEU A 1 91 ? 22.222 0.615 -33.823 1.00 80.56 91 LEU A CA 1
ATOM 718 C C . LEU A 1 91 ? 23.209 1.719 -34.223 1.00 80.56 91 LEU A C 1
ATOM 720 O O . LEU A 1 91 ? 23.579 1.834 -35.389 1.00 80.56 91 LEU A O 1
ATOM 724 N N . LYS A 1 92 ? 23.705 2.486 -33.248 1.00 90.50 92 LYS A N 1
ATOM 725 C CA . LYS A 1 92 ? 24.773 3.471 -33.456 1.00 90.50 92 LYS A CA 1
ATOM 726 C C . LYS A 1 92 ? 26.062 2.813 -33.959 1.00 90.50 92 LYS A C 1
ATOM 728 O O . LYS A 1 92 ? 26.686 3.336 -34.881 1.00 90.50 92 LYS A O 1
ATOM 733 N N . ALA A 1 93 ? 26.450 1.672 -33.388 1.00 88.62 93 ALA A N 1
ATOM 734 C CA . ALA A 1 93 ? 27.618 0.918 -33.837 1.00 88.62 93 ALA A CA 1
ATOM 735 C C . ALA A 1 93 ? 27.435 0.383 -35.266 1.00 88.62 93 ALA A C 1
ATOM 737 O O . ALA A 1 93 ? 28.320 0.564 -36.099 1.00 88.62 93 ALA A O 1
ATOM 738 N N . GLN A 1 94 ? 26.270 -0.195 -35.577 1.00 75.12 94 GLN A N 1
ATOM 739 C CA . GLN A 1 94 ? 25.931 -0.666 -36.926 1.00 75.12 94 GLN A CA 1
ATOM 740 C C . GLN A 1 94 ? 25.951 0.472 -37.951 1.00 75.12 94 GLN A C 1
ATOM 742 O O . GLN A 1 94 ? 26.527 0.316 -39.024 1.00 75.12 94 GLN A O 1
ATOM 747 N N . TYR A 1 95 ? 25.395 1.636 -37.604 1.00 82.75 95 TYR A N 1
ATOM 748 C CA . TYR A 1 95 ? 25.449 2.827 -38.449 1.00 82.75 95 TYR A CA 1
ATOM 749 C C . TYR A 1 95 ? 26.893 3.281 -38.700 1.00 82.75 95 TYR A C 1
ATOM 751 O O . TYR A 1 95 ? 27.266 3.567 -39.836 1.00 82.75 95 TYR A O 1
ATOM 759 N N . SER A 1 96 ? 27.730 3.316 -37.657 1.00 83.25 96 SER A N 1
ATOM 760 C CA . SER A 1 96 ? 29.146 3.674 -37.797 1.00 83.25 96 SER A CA 1
ATOM 761 C C . SER A 1 96 ? 29.911 2.679 -38.672 1.00 83.25 96 SER A C 1
ATOM 763 O O . SER A 1 96 ? 30.740 3.100 -39.476 1.00 83.25 96 SER A O 1
ATOM 765 N N . ALA A 1 97 ? 29.632 1.381 -38.533 1.00 78.19 97 ALA A N 1
ATOM 766 C CA . ALA A 1 97 ? 30.232 0.335 -39.354 1.00 78.19 97 ALA A CA 1
ATOM 767 C C . ALA A 1 97 ? 29.811 0.476 -40.822 1.00 78.19 97 ALA A C 1
ATOM 769 O O . ALA A 1 97 ? 30.675 0.555 -41.689 1.00 78.19 97 ALA A O 1
ATOM 770 N N . ALA A 1 98 ? 28.508 0.617 -41.091 1.00 77.81 98 ALA A N 1
ATOM 771 C CA . ALA A 1 98 ? 27.987 0.836 -42.438 1.00 77.81 98 ALA A CA 1
ATOM 772 C C . ALA A 1 98 ? 28.608 2.083 -43.089 1.00 77.81 98 ALA A C 1
ATOM 774 O O . ALA A 1 98 ? 29.053 2.028 -44.233 1.00 77.81 98 ALA A O 1
ATOM 775 N N . LYS A 1 99 ? 28.732 3.187 -42.339 1.00 74.94 99 LYS A N 1
ATOM 776 C CA . LYS A 1 99 ? 29.403 4.407 -42.809 1.00 74.94 99 LYS A CA 1
ATOM 777 C C . LYS A 1 99 ? 30.878 4.168 -43.159 1.00 74.94 99 LYS A C 1
ATOM 779 O O . LYS A 1 99 ? 31.347 4.682 -44.171 1.00 74.94 99 LYS A O 1
ATOM 784 N N . ALA A 1 100 ? 31.610 3.409 -42.343 1.00 83.00 100 ALA A N 1
ATOM 785 C CA . ALA A 1 100 ? 33.011 3.085 -42.611 1.00 83.00 100 ALA A CA 1
ATOM 786 C C . ALA A 1 100 ? 33.170 2.190 -43.852 1.00 83.00 100 ALA A C 1
ATOM 788 O O . ALA A 1 100 ? 34.070 2.423 -44.654 1.00 83.00 100 ALA A O 1
ATOM 789 N N . THR A 1 101 ? 32.277 1.214 -44.044 1.00 73.00 101 THR A N 1
ATOM 790 C CA . THR A 1 101 ? 32.252 0.359 -45.242 1.00 73.00 101 THR A CA 1
ATOM 791 C C . THR A 1 101 ? 32.008 1.172 -46.510 1.00 73.00 101 THR A C 1
ATOM 793 O O . THR A 1 101 ? 32.725 0.981 -47.488 1.00 73.00 101 THR A O 1
ATOM 796 N N . VAL A 1 102 ? 31.059 2.116 -46.481 1.00 73.88 102 VAL A N 1
ATOM 797 C CA . VAL A 1 102 ? 30.810 3.038 -47.603 1.00 73.88 102 VAL A CA 1
ATOM 798 C C . VAL A 1 102 ? 32.073 3.829 -47.938 1.00 73.88 102 VAL A C 1
ATOM 800 O O . VAL A 1 102 ? 32.512 3.822 -49.082 1.00 73.88 102 VAL A O 1
ATOM 803 N N . HIS A 1 103 ? 32.719 4.424 -46.935 1.00 71.94 103 HIS A N 1
ATOM 804 C CA . HIS A 1 103 ? 33.936 5.209 -47.139 1.00 71.94 103 HIS A CA 1
ATOM 805 C C . HIS A 1 103 ? 35.119 4.380 -47.687 1.00 71.94 103 HIS A C 1
ATOM 807 O O . HIS A 1 103 ? 35.878 4.835 -48.545 1.00 71.94 103 HIS A O 1
ATOM 813 N N . ALA A 1 104 ? 35.275 3.134 -47.230 1.00 70.62 104 ALA A N 1
ATOM 814 C CA . ALA A 1 104 ? 36.275 2.209 -47.766 1.00 70.62 104 ALA A CA 1
ATOM 815 C C . ALA A 1 104 ? 35.972 1.800 -49.224 1.00 70.62 104 ALA A C 1
ATOM 817 O O . ALA A 1 104 ? 36.885 1.697 -50.044 1.00 70.62 104 ALA A O 1
ATOM 818 N N . GLY A 1 105 ? 34.693 1.609 -49.567 1.00 63.72 105 GLY A N 1
ATOM 819 C CA . GLY A 1 105 ? 34.246 1.335 -50.936 1.00 63.72 105 GLY A CA 1
ATOM 820 C C . GLY A 1 105 ? 34.466 2.521 -51.881 1.00 63.72 105 GLY A C 1
ATOM 821 O O . GLY A 1 105 ? 34.990 2.338 -52.978 1.00 63.72 105 GLY A O 1
ATOM 822 N N . GLU A 1 106 ? 34.172 3.745 -51.432 1.00 66.00 106 GLU A N 1
ATOM 823 C CA . GLU A 1 106 ? 34.431 4.990 -52.177 1.00 66.00 106 GLU A CA 1
ATOM 824 C C . GLU A 1 106 ? 35.910 5.155 -52.540 1.00 66.00 106 GLU A C 1
ATOM 826 O O . GLU A 1 106 ? 36.236 5.554 -53.657 1.00 66.00 106 GLU A O 1
ATOM 831 N N . THR A 1 107 ? 36.806 4.822 -51.609 1.00 64.94 107 THR A N 1
ATOM 832 C CA . THR A 1 107 ? 38.256 4.973 -51.791 1.00 64.94 107 THR A CA 1
ATOM 833 C C . THR A 1 107 ? 38.894 3.849 -52.605 1.00 64.94 107 THR A C 1
ATOM 835 O O . THR A 1 107 ? 39.925 4.074 -53.232 1.00 64.94 107 THR A O 1
ATOM 838 N N . THR A 1 108 ? 38.292 2.656 -52.628 1.00 60.59 108 THR A N 1
ATOM 839 C CA . THR A 1 108 ? 38.860 1.474 -53.303 1.00 60.59 108 THR A CA 1
ATOM 840 C C . THR A 1 108 ? 38.285 1.241 -54.702 1.00 60.59 108 THR A C 1
ATOM 842 O O . THR A 1 108 ? 39.005 0.779 -55.585 1.00 60.59 108 THR A O 1
ATOM 845 N N . ALA A 1 109 ? 37.002 1.544 -54.922 1.00 57.00 109 ALA A N 1
ATOM 846 C CA . ALA A 1 109 ? 36.284 1.098 -56.114 1.00 57.00 109 ALA A CA 1
ATOM 847 C C . ALA A 1 109 ? 36.065 2.204 -57.159 1.00 57.00 109 ALA A C 1
ATOM 849 O O . ALA A 1 109 ? 35.976 1.894 -58.341 1.00 57.00 109 ALA A O 1
ATOM 850 N N . GLY A 1 110 ? 35.968 3.483 -56.772 1.00 57.62 110 GLY A N 1
ATOM 851 C CA . GLY A 1 110 ? 35.638 4.558 -57.722 1.00 57.62 110 GLY A CA 1
ATOM 852 C C . GLY A 1 110 ? 34.328 4.316 -58.499 1.00 57.62 110 GLY A C 1
ATOM 853 O O . GLY A 1 110 ? 34.199 4.750 -59.641 1.00 57.62 110 GLY A O 1
ATOM 854 N N . ILE A 1 111 ? 33.373 3.581 -57.914 1.00 52.91 111 ILE A N 1
ATOM 855 C CA . ILE A 1 111 ? 32.178 3.064 -58.594 1.00 52.91 111 ILE A CA 1
ATOM 856 C C . ILE A 1 111 ? 30.918 3.751 -58.053 1.00 52.91 111 ILE A C 1
ATOM 858 O O . ILE A 1 111 ? 30.518 3.572 -56.908 1.00 52.91 111 ILE A O 1
ATOM 862 N N . SER A 1 112 ? 30.263 4.530 -58.915 1.00 57.03 112 SER A N 1
ATOM 863 C CA . SER A 1 112 ? 29.074 5.341 -58.607 1.00 57.03 112 SER A CA 1
ATOM 864 C C . SER A 1 112 ? 27.740 4.573 -58.619 1.00 57.03 112 SER A C 1
ATOM 866 O O . SER A 1 112 ? 26.701 5.196 -58.452 1.00 57.03 112 SER A O 1
ATOM 868 N N . LYS A 1 113 ? 27.728 3.250 -58.852 1.00 57.53 113 LYS A N 1
ATOM 869 C CA . LYS A 1 113 ? 26.493 2.489 -59.156 1.00 57.53 113 LYS A CA 1
ATOM 870 C C . LYS A 1 113 ? 25.955 1.614 -58.015 1.00 57.53 113 LYS A C 1
ATOM 872 O O . LYS A 1 113 ? 24.783 1.269 -58.032 1.00 57.53 113 LYS A O 1
ATOM 877 N N . GLU A 1 114 ? 26.779 1.291 -57.020 1.00 57.53 114 GLU A N 1
ATOM 878 C CA . GLU A 1 114 ? 26.378 0.526 -55.819 1.00 57.53 114 GLU A CA 1
ATOM 879 C C . GLU A 1 114 ? 25.915 1.448 -54.666 1.00 57.53 114 GLU A C 1
ATOM 881 O O . GLU A 1 114 ? 25.390 0.992 -53.653 1.00 57.53 114 GLU A O 1
ATOM 886 N N . MET A 1 115 ? 26.058 2.768 -54.841 1.00 59.84 115 MET A N 1
ATOM 887 C CA . MET A 1 115 ? 25.633 3.804 -53.892 1.00 59.84 115 MET A CA 1
ATOM 888 C C . MET A 1 115 ? 24.114 3.897 -53.720 1.00 59.84 115 MET A C 1
ATOM 890 O O . MET A 1 115 ? 23.649 4.085 -52.595 1.00 59.84 115 MET A O 1
ATOM 894 N N . ASP A 1 116 ? 23.344 3.724 -54.799 1.00 67.25 116 ASP A N 1
ATOM 895 C CA . ASP A 1 116 ? 21.881 3.863 -54.772 1.00 67.25 116 ASP A CA 1
ATOM 896 C C . ASP A 1 116 ? 21.224 2.774 -53.904 1.00 67.25 116 ASP A C 1
ATOM 898 O O . ASP A 1 116 ? 20.297 3.035 -53.134 1.00 67.25 116 ASP A O 1
ATOM 902 N N . GLU A 1 117 ? 21.743 1.544 -53.966 1.00 66.69 117 GLU A N 1
ATOM 903 C CA . GLU A 1 117 ? 21.214 0.407 -53.203 1.00 66.69 117 GLU A CA 1
ATOM 904 C C . GLU A 1 117 ? 21.525 0.529 -51.700 1.00 66.69 117 GLU A C 1
ATOM 906 O O . GLU A 1 117 ? 20.707 0.172 -50.844 1.00 66.69 117 GLU A O 1
ATOM 911 N N . VAL A 1 118 ? 22.680 1.112 -51.363 1.00 62.78 118 VAL A N 1
ATOM 912 C CA . VAL A 1 118 ? 23.081 1.379 -49.976 1.00 62.78 118 VAL A CA 1
ATOM 913 C C . VAL A 1 118 ? 22.365 2.604 -49.404 1.00 62.78 118 VAL A C 1
ATOM 915 O O . VAL A 1 118 ? 21.951 2.566 -48.243 1.00 62.78 118 VAL A O 1
ATOM 918 N N . GLN A 1 119 ? 22.143 3.661 -50.193 1.00 69.44 119 GLN A N 1
ATOM 919 C CA . GLN A 1 119 ? 21.299 4.791 -49.785 1.00 69.44 119 GLN A CA 1
ATOM 920 C C . GLN A 1 119 ? 19.880 4.325 -49.456 1.00 69.44 119 GLN A C 1
ATOM 922 O O . GLN A 1 119 ? 19.361 4.686 -48.400 1.00 69.44 119 GLN A O 1
ATOM 927 N N . LEU A 1 120 ? 19.303 3.438 -50.272 1.00 79.44 120 LEU A N 1
ATOM 928 C CA . LEU A 1 120 ? 17.985 2.854 -50.017 1.00 79.44 120 LEU A CA 1
ATOM 929 C C . LEU A 1 120 ? 17.946 2.019 -48.722 1.00 79.44 120 LEU A C 1
ATOM 931 O O . LEU A 1 120 ? 16.960 2.044 -47.980 1.00 79.44 120 LEU A O 1
ATOM 935 N N . LEU A 1 121 ? 19.015 1.277 -48.415 1.00 74.00 121 LEU A N 1
ATOM 936 C CA . LEU A 1 121 ? 19.144 0.545 -47.148 1.00 74.00 121 LEU A CA 1
ATOM 937 C C . LEU A 1 121 ? 19.283 1.486 -45.944 1.00 74.00 121 LEU A C 1
ATOM 939 O O . LEU A 1 121 ? 18.675 1.234 -44.900 1.00 74.00 121 LEU A O 1
ATOM 943 N N . LEU A 1 122 ? 20.042 2.574 -46.086 1.00 70.00 122 LEU A N 1
ATOM 944 C CA . LEU A 1 122 ? 20.223 3.577 -45.039 1.00 70.00 122 LEU A CA 1
ATOM 945 C C . LEU A 1 122 ? 18.922 4.335 -44.754 1.00 70.00 122 LEU A C 1
ATOM 947 O O . LEU A 1 122 ? 18.596 4.586 -43.594 1.00 70.00 122 LEU A O 1
ATOM 951 N N . GLU A 1 123 ? 18.161 4.655 -45.798 1.00 77.69 123 GLU A N 1
ATOM 952 C CA . GLU A 1 123 ? 16.859 5.311 -45.705 1.00 77.69 123 GLU A CA 1
ATOM 953 C C . GLU A 1 123 ? 15.841 4.407 -44.995 1.00 77.69 123 GLU A C 1
ATOM 955 O O . GLU A 1 123 ? 15.233 4.827 -44.012 1.00 77.69 123 GLU A O 1
ATOM 960 N N . ARG A 1 124 ? 15.782 3.109 -45.335 1.00 76.56 124 ARG A N 1
ATOM 961 C CA . ARG A 1 124 ? 14.971 2.127 -44.584 1.00 76.56 124 ARG A CA 1
ATOM 962 C C . ARG A 1 124 ? 15.405 1.968 -43.130 1.00 76.56 124 ARG A C 1
ATOM 964 O O . ARG A 1 124 ? 14.555 1.818 -42.251 1.00 76.56 124 ARG A O 1
ATOM 971 N N . ALA A 1 125 ? 16.711 1.962 -42.859 1.00 72.38 125 ALA A N 1
ATOM 972 C CA . ALA A 1 125 ? 17.221 1.891 -41.492 1.00 72.38 125 ALA A CA 1
ATOM 973 C C . ALA A 1 125 ? 16.804 3.135 -40.689 1.00 72.38 125 ALA A C 1
ATOM 975 O O . ALA A 1 125 ? 16.372 3.012 -39.540 1.00 72.38 125 ALA A O 1
ATOM 976 N N . ARG A 1 126 ? 16.857 4.319 -41.312 1.00 72.31 126 ARG A N 1
ATOM 977 C CA . ARG A 1 126 ? 16.400 5.586 -40.732 1.00 72.31 126 ARG A CA 1
ATOM 978 C C . ARG A 1 126 ? 14.897 5.577 -40.465 1.00 72.31 126 ARG A C 1
ATOM 980 O O . ARG A 1 126 ? 14.494 5.895 -39.349 1.00 72.31 126 ARG A O 1
ATOM 987 N N . ASP A 1 127 ? 14.094 5.129 -41.423 1.00 79.44 127 ASP A N 1
ATOM 988 C CA . ASP A 1 127 ? 12.640 5.007 -41.283 1.00 79.44 127 ASP A CA 1
ATOM 989 C C . ASP A 1 127 ? 12.252 4.023 -40.181 1.00 79.44 127 ASP A C 1
ATOM 991 O O . ASP A 1 127 ? 11.376 4.301 -39.357 1.00 79.44 127 ASP A O 1
ATOM 995 N N . LYS A 1 128 ? 12.945 2.882 -40.093 1.00 79.38 128 LYS A N 1
ATOM 996 C CA . LYS A 1 128 ? 12.733 1.917 -39.010 1.00 79.38 128 LYS A CA 1
ATOM 997 C C . LYS A 1 128 ? 13.056 2.530 -37.651 1.00 79.38 128 LYS A C 1
ATOM 999 O O . LYS A 1 128 ? 12.336 2.270 -36.682 1.00 79.38 128 LYS A O 1
ATOM 1004 N N . MET A 1 129 ? 14.108 3.342 -37.576 1.00 73.69 129 MET A N 1
ATOM 1005 C CA . MET A 1 129 ? 14.510 4.026 -36.351 1.00 73.69 129 MET A CA 1
ATOM 1006 C C . MET A 1 129 ? 13.476 5.078 -35.933 1.00 73.69 129 MET A C 1
ATOM 1008 O O . MET A 1 129 ? 13.028 5.053 -34.788 1.00 73.69 129 MET A O 1
ATOM 1012 N N . LEU A 1 130 ? 13.020 5.918 -36.869 1.00 77.56 130 LEU A N 1
ATOM 1013 C CA . LEU A 1 130 ? 11.974 6.923 -36.639 1.00 77.56 130 LEU A CA 1
ATOM 1014 C C . LEU A 1 130 ? 10.644 6.279 -36.223 1.00 77.56 130 LEU A C 1
ATOM 1016 O O . LEU A 1 130 ? 10.033 6.697 -35.244 1.00 77.56 130 LEU A O 1
ATOM 1020 N N . SER A 1 131 ? 10.229 5.203 -36.896 1.00 75.25 131 SER A N 1
ATOM 1021 C CA . SER A 1 131 ? 9.022 4.444 -36.540 1.00 75.25 131 SER A CA 1
ATOM 1022 C C . SER A 1 131 ? 9.112 3.830 -35.138 1.00 75.25 131 SER A C 1
ATOM 1024 O O . SER A 1 131 ? 8.139 3.838 -34.381 1.00 75.25 131 SER A O 1
ATOM 1026 N N . THR A 1 132 ? 10.287 3.313 -34.764 1.00 77.25 132 THR A N 1
ATOM 1027 C CA . THR A 1 132 ? 10.507 2.726 -33.434 1.00 77.25 132 THR A CA 1
ATOM 1028 C C . THR A 1 132 ? 10.519 3.801 -32.347 1.00 77.25 132 THR A C 1
ATOM 1030 O O . THR A 1 132 ? 9.954 3.573 -31.278 1.00 77.25 132 THR A O 1
ATOM 1033 N N . GLN A 1 133 ? 11.092 4.976 -32.628 1.00 72.81 133 GLN A N 1
ATOM 1034 C CA . GLN A 1 133 ? 11.048 6.133 -31.734 1.00 72.81 133 GLN A CA 1
ATOM 1035 C C . GLN A 1 133 ? 9.609 6.625 -31.523 1.00 72.81 133 GLN A C 1
ATOM 1037 O O . GLN A 1 133 ? 9.170 6.704 -30.380 1.00 72.81 133 GLN A O 1
ATOM 1042 N N . ALA A 1 134 ? 8.845 6.845 -32.596 1.00 78.56 134 ALA A N 1
ATOM 1043 C CA . ALA A 1 134 ? 7.452 7.292 -32.505 1.00 78.56 134 ALA A CA 1
ATOM 1044 C C . ALA A 1 134 ? 6.569 6.291 -31.739 1.00 78.56 134 ALA A C 1
ATOM 1046 O O . ALA A 1 134 ? 5.739 6.670 -30.914 1.00 78.56 134 ALA A O 1
ATOM 1047 N N . ARG A 1 135 ? 6.778 4.983 -31.953 1.00 73.00 135 ARG A N 1
ATOM 1048 C CA . ARG A 1 135 ? 6.081 3.941 -31.185 1.00 73.00 135 ARG A CA 1
ATOM 1049 C C . ARG A 1 135 ? 6.470 3.961 -29.705 1.00 73.00 135 ARG A C 1
ATOM 1051 O O . ARG A 1 135 ? 5.619 3.685 -28.866 1.00 73.00 135 ARG A O 1
ATOM 1058 N N . ALA A 1 136 ? 7.729 4.240 -29.376 1.00 70.19 136 ALA A N 1
ATOM 1059 C CA . ALA A 1 136 ? 8.165 4.353 -27.987 1.00 70.19 136 ALA A CA 1
ATOM 1060 C C . ALA A 1 136 ? 7.560 5.580 -27.292 1.00 70.19 136 ALA A C 1
ATOM 1062 O O . ALA A 1 136 ? 7.099 5.457 -26.160 1.00 70.19 136 ALA A O 1
ATOM 1063 N N . GLU A 1 137 ? 7.503 6.718 -27.985 1.00 71.25 137 GLU A N 1
ATOM 1064 C CA . GLU A 1 137 ? 6.865 7.946 -27.497 1.00 71.25 137 GLU A CA 1
ATOM 1065 C C . GLU A 1 137 ? 5.365 7.727 -27.241 1.00 71.25 137 GLU A C 1
ATOM 1067 O O . GLU A 1 137 ? 4.899 7.986 -26.135 1.00 71.25 137 GLU A O 1
ATOM 1072 N N . ALA A 1 138 ? 4.636 7.111 -28.179 1.00 70.56 138 ALA A N 1
ATOM 1073 C CA . ALA A 1 138 ? 3.213 6.794 -28.006 1.00 70.56 138 ALA A CA 1
ATOM 1074 C C . ALA A 1 138 ? 2.937 5.809 -26.851 1.00 70.56 138 ALA A C 1
ATOM 1076 O O . ALA A 1 138 ? 1.919 5.903 -26.167 1.00 70.56 138 ALA A O 1
ATOM 1077 N N . VAL A 1 139 ? 3.834 4.842 -26.619 1.00 66.94 139 VAL A N 1
ATOM 1078 C CA . VAL A 1 139 ? 3.714 3.902 -25.491 1.00 66.94 139 VAL A CA 1
ATOM 1079 C C . VAL A 1 139 ? 3.988 4.596 -24.157 1.00 66.94 139 VAL A C 1
ATOM 1081 O O . VAL A 1 139 ? 3.299 4.288 -23.185 1.00 66.94 139 VAL A O 1
ATOM 1084 N N . ASN A 1 140 ? 4.949 5.522 -24.103 1.00 64.38 140 ASN A N 1
ATOM 1085 C CA . ASN A 1 140 ? 5.172 6.349 -22.917 1.00 64.38 140 ASN A CA 1
ATOM 1086 C C . ASN A 1 140 ? 3.945 7.218 -22.617 1.00 64.38 140 ASN A C 1
ATOM 1088 O O . ASN A 1 140 ? 3.481 7.228 -21.484 1.00 64.38 140 ASN A O 1
ATOM 1092 N N . GLU A 1 141 ? 3.354 7.850 -23.629 1.00 67.12 141 GLU A N 1
ATOM 1093 C CA . GLU A 1 141 ? 2.156 8.677 -23.456 1.00 67.12 141 GLU A CA 1
ATOM 1094 C C . GLU A 1 141 ? 0.937 7.848 -22.995 1.00 67.12 141 GLU A C 1
ATOM 1096 O O . GLU A 1 141 ? 0.182 8.254 -22.110 1.00 67.12 141 GLU A O 1
ATOM 1101 N N . LEU A 1 142 ? 0.778 6.621 -23.508 1.00 64.44 142 LEU A N 1
ATOM 1102 C CA . LEU A 1 142 ? -0.242 5.674 -23.037 1.00 64.44 142 LEU A CA 1
ATOM 1103 C C . LEU A 1 142 ? -0.008 5.203 -21.594 1.00 64.44 142 LEU A C 1
ATOM 1105 O O . LEU A 1 142 ? -0.979 5.024 -20.854 1.00 64.44 142 LEU A O 1
ATOM 1109 N N . ALA A 1 143 ? 1.248 5.006 -21.188 1.00 58.81 143 ALA A N 1
ATOM 1110 C CA . ALA A 1 143 ? 1.599 4.668 -19.812 1.00 58.81 143 ALA A CA 1
ATOM 1111 C C . ALA A 1 143 ? 1.312 5.839 -18.858 1.00 58.81 143 ALA A C 1
ATOM 1113 O O . ALA A 1 143 ? 0.683 5.632 -17.819 1.00 58.81 143 ALA A O 1
ATOM 1114 N N . ASP A 1 144 ? 1.667 7.061 -19.258 1.00 62.44 144 ASP A N 1
ATOM 1115 C CA . ASP A 1 144 ? 1.429 8.283 -18.486 1.00 62.44 144 ASP A CA 1
ATOM 1116 C C . ASP A 1 144 ? -0.070 8.626 -18.386 1.00 62.44 144 ASP A C 1
ATOM 1118 O O . ASP A 1 144 ? -0.539 9.096 -17.350 1.00 62.44 144 ASP A O 1
ATOM 1122 N N . SER A 1 145 ? -0.868 8.317 -19.417 1.00 65.06 145 SER A N 1
ATOM 1123 C CA . SER A 1 145 ? -2.327 8.552 -19.430 1.00 65.06 145 SER A CA 1
ATOM 1124 C C . SER A 1 145 ? -3.143 7.598 -18.534 1.00 65.06 145 SER A C 1
ATOM 1126 O O . SER A 1 145 ? -4.365 7.755 -18.384 1.00 65.06 145 SER A O 1
ATOM 1128 N N . GLY A 1 146 ? -2.503 6.570 -17.961 1.00 56.38 146 GLY A N 1
ATOM 1129 C CA . GLY A 1 146 ? -3.131 5.611 -17.045 1.00 56.38 146 GLY A CA 1
ATOM 1130 C C . GLY A 1 146 ? -4.207 4.711 -17.674 1.00 56.38 146 GLY A C 1
ATOM 1131 O O . GLY A 1 146 ? -4.906 3.994 -16.957 1.00 56.38 146 GLY A O 1
ATOM 1132 N N . VAL A 1 147 ? -4.361 4.712 -19.005 1.00 57.03 147 VAL A N 1
ATOM 1133 C CA . VAL A 1 147 ? -5.358 3.897 -19.733 1.00 57.03 147 VAL A CA 1
ATOM 1134 C C . VAL A 1 147 ? -5.101 2.396 -19.554 1.00 57.03 147 VAL A C 1
ATOM 1136 O O . VAL A 1 147 ? -6.048 1.619 -19.455 1.00 57.03 147 VAL A O 1
ATOM 1139 N N . LEU A 1 148 ? -3.835 1.987 -19.431 1.00 49.62 148 LEU A N 1
ATOM 1140 C CA . LEU A 1 148 ? -3.450 0.581 -19.266 1.00 49.62 148 LEU A CA 1
ATOM 1141 C C . LEU A 1 148 ? -3.907 -0.026 -17.928 1.00 49.62 148 LEU A C 1
ATOM 1143 O O . LEU A 1 148 ? -4.171 -1.223 -17.875 1.00 49.62 148 LEU A O 1
ATOM 1147 N N . GLY A 1 149 ? -4.060 0.782 -16.873 1.00 53.72 149 GLY A N 1
ATOM 1148 C CA . GLY A 1 149 ? -4.571 0.314 -15.577 1.00 53.72 149 GLY A CA 1
ATOM 1149 C C . GLY A 1 149 ? -6.083 0.065 -15.570 1.00 53.72 149 GLY A C 1
ATOM 1150 O O . GLY A 1 149 ? -6.568 -0.772 -14.816 1.00 53.72 149 GLY A O 1
ATOM 1151 N N . ARG A 1 150 ? -6.837 0.747 -16.444 1.00 52.41 150 ARG A N 1
ATOM 1152 C CA . ARG A 1 150 ? -8.307 0.657 -16.501 1.00 52.41 150 ARG A CA 1
ATOM 1153 C C . ARG A 1 150 ? -8.828 -0.581 -17.234 1.00 52.41 150 ARG A C 1
ATOM 1155 O O . ARG A 1 150 ? -9.965 -0.973 -17.013 1.00 52.41 150 ARG A O 1
ATOM 1162 N N . LEU A 1 151 ? -8.011 -1.212 -18.077 1.00 53.38 151 LEU A N 1
ATOM 1163 C CA . LEU A 1 151 ? -8.396 -2.410 -18.837 1.00 53.38 151 LEU A CA 1
ATOM 1164 C C . LEU A 1 151 ? -8.341 -3.712 -18.012 1.00 53.38 151 LEU A C 1
ATOM 1166 O O . LEU A 1 151 ? -8.815 -4.737 -18.490 1.00 53.38 151 LEU A O 1
ATOM 1170 N N . GLY A 1 152 ? -7.784 -3.687 -16.793 1.00 53.41 152 GLY A N 1
ATOM 1171 C CA . GLY A 1 152 ? -7.682 -4.863 -15.914 1.00 53.41 152 GLY A CA 1
ATOM 1172 C C . GLY A 1 152 ? -8.823 -5.044 -14.901 1.00 53.41 152 GLY A C 1
ATOM 1173 O O . GLY A 1 152 ? -8.980 -6.138 -14.375 1.00 53.41 152 GLY A O 1
ATOM 1174 N N . ALA A 1 153 ? -9.627 -4.008 -14.636 1.00 56.19 153 ALA A N 1
ATOM 1175 C CA . ALA A 1 153 ? -10.595 -3.958 -13.526 1.00 56.19 153 ALA A CA 1
ATOM 1176 C C . ALA A 1 153 ? -12.042 -4.291 -13.954 1.00 56.19 153 ALA A C 1
ATOM 1178 O O . ALA A 1 153 ? -12.994 -3.589 -13.620 1.00 56.19 153 ALA A O 1
ATOM 1179 N N . GLY A 1 154 ? -12.214 -5.312 -14.796 1.00 54.19 154 GLY A N 1
ATOM 1180 C CA . GLY A 1 154 ? -13.513 -5.674 -15.368 1.00 54.19 154 GLY A CA 1
ATOM 1181 C C . GLY A 1 154 ? -13.952 -7.079 -14.974 1.00 54.19 154 GLY A C 1
ATOM 1182 O O . GLY A 1 154 ? -13.730 -8.010 -15.741 1.00 54.19 154 GLY A O 1
ATOM 1183 N N . GLY A 1 155 ? -14.592 -7.232 -13.809 1.00 53.91 155 GLY A N 1
ATOM 1184 C CA . GLY A 1 155 ? -15.382 -8.430 -13.470 1.00 53.91 155 GLY A CA 1
ATOM 1185 C C . GLY A 1 155 ? -15.295 -8.901 -12.016 1.00 53.91 155 GLY A C 1
ATOM 1186 O O . GLY A 1 155 ? -16.255 -9.478 -11.513 1.00 53.91 155 GLY A O 1
ATOM 1187 N N . VAL A 1 156 ? -14.187 -8.627 -11.325 1.00 59.06 156 VAL A N 1
ATOM 1188 C CA . VAL A 1 156 ? -13.939 -9.139 -9.965 1.00 59.06 156 VAL A CA 1
ATOM 1189 C C . VAL A 1 156 ? -14.614 -8.266 -8.901 1.00 59.06 156 VAL A C 1
ATOM 1191 O O . VAL A 1 156 ? -15.285 -8.808 -8.022 1.00 59.06 156 VAL A O 1
ATOM 1194 N N . GLU A 1 157 ? -14.581 -6.932 -9.032 1.00 62.41 157 GLU A N 1
ATOM 1195 C CA . GLU A 1 157 ? -15.183 -6.030 -8.034 1.00 62.41 157 GLU A CA 1
ATOM 1196 C C . GLU A 1 157 ? -16.704 -6.214 -7.863 1.00 62.41 157 GLU A C 1
ATOM 1198 O O . GLU A 1 157 ? -17.234 -6.029 -6.766 1.00 62.41 157 GLU A O 1
ATOM 1203 N N . ALA A 1 158 ? -17.422 -6.606 -8.921 1.00 54.41 158 ALA A N 1
ATOM 1204 C CA . ALA A 1 158 ? -18.868 -6.836 -8.854 1.00 54.41 158 ALA A CA 1
ATOM 1205 C C . ALA A 1 158 ? -19.226 -8.137 -8.108 1.00 54.41 158 ALA A C 1
ATOM 1207 O O . ALA A 1 158 ? -20.232 -8.189 -7.402 1.00 54.41 158 ALA A O 1
ATOM 1208 N N . ILE A 1 159 ? -18.387 -9.170 -8.227 1.00 56.19 159 ILE A N 1
ATOM 1209 C CA . ILE A 1 159 ? -18.569 -10.464 -7.554 1.00 56.19 159 ILE A CA 1
ATOM 1210 C C . ILE A 1 159 ? -18.160 -10.351 -6.077 1.00 56.19 159 ILE A C 1
ATOM 1212 O O . ILE A 1 159 ? -18.872 -10.833 -5.195 1.00 56.19 159 ILE A O 1
ATOM 1216 N N . GLU A 1 160 ? -17.077 -9.629 -5.780 1.00 61.00 160 GLU A N 1
ATOM 1217 C CA . GLU A 1 160 ? -16.624 -9.364 -4.407 1.00 61.00 160 GLU A CA 1
ATOM 1218 C C . GLU A 1 160 ? -17.614 -8.528 -3.585 1.00 61.00 160 GLU A C 1
ATOM 1220 O O . GLU A 1 160 ? -17.690 -8.680 -2.362 1.00 61.00 160 GLU A O 1
ATOM 1225 N N . ALA A 1 161 ? -18.385 -7.648 -4.231 1.00 59.72 161 ALA A N 1
ATOM 1226 C CA . ALA A 1 161 ? -19.449 -6.894 -3.571 1.00 59.72 161 ALA A CA 1
ATOM 1227 C C . ALA A 1 161 ? -20.616 -7.801 -3.135 1.00 59.72 161 ALA A C 1
ATOM 1229 O O . ALA A 1 161 ? -21.225 -7.569 -2.090 1.00 59.72 161 ALA A O 1
ATOM 1230 N N . GLN A 1 162 ? -20.907 -8.854 -3.904 1.00 49.44 162 GLN A N 1
ATOM 1231 C CA . GLN A 1 162 ? -22.033 -9.752 -3.651 1.00 49.44 162 GLN A CA 1
ATOM 1232 C C . GLN A 1 162 ? -21.711 -10.829 -2.601 1.00 49.44 162 GLN A C 1
ATOM 1234 O O . GLN A 1 162 ? -22.580 -11.177 -1.802 1.00 49.44 162 GLN A O 1
ATOM 1239 N N . VAL A 1 163 ? -20.457 -11.292 -2.532 1.00 61.75 163 VAL A N 1
ATOM 1240 C CA . VAL A 1 163 ? -19.980 -12.248 -1.509 1.00 61.75 163 VAL A CA 1
ATOM 1241 C C . VAL A 1 163 ? -19.905 -11.600 -0.122 1.00 61.75 163 VAL A C 1
ATOM 1243 O O . VAL A 1 163 ? -20.417 -12.160 0.849 1.00 61.75 163 VAL A O 1
ATOM 1246 N N . ARG A 1 164 ? -19.392 -10.363 -0.031 1.00 64.50 164 ARG A N 1
ATOM 1247 C CA . ARG A 1 164 ? -19.326 -9.612 1.239 1.00 64.50 164 ARG A CA 1
ATOM 1248 C C . ARG A 1 164 ? -20.691 -9.409 1.894 1.00 64.50 164 ARG A C 1
ATOM 1250 O O . ARG A 1 164 ? -20.793 -9.417 3.116 1.00 64.50 164 ARG A O 1
ATOM 1257 N N . ALA A 1 165 ? -21.744 -9.235 1.096 1.00 55.78 165 ALA A N 1
ATOM 1258 C CA . ALA A 1 165 ? -23.095 -9.055 1.616 1.00 55.78 165 ALA A CA 1
ATOM 1259 C C . ALA A 1 165 ? -23.651 -10.324 2.299 1.00 55.78 165 ALA A C 1
ATOM 1261 O O . ALA A 1 165 ? -24.416 -10.209 3.254 1.00 55.78 165 ALA A O 1
ATOM 1262 N N . GLN A 1 166 ? -23.258 -11.525 1.853 1.00 55.84 166 GLN A N 1
ATOM 1263 C CA . GLN A 1 166 ? -23.674 -12.795 2.469 1.00 55.84 166 GLN A CA 1
ATOM 1264 C C . GLN A 1 166 ? -22.849 -13.160 3.713 1.00 55.84 166 GLN A C 1
ATOM 1266 O O . GLN A 1 166 ? -23.405 -13.692 4.676 1.00 55.84 166 GLN A O 1
ATOM 1271 N N . GLU A 1 167 ? -21.552 -12.844 3.730 1.00 61.72 167 GLU A N 1
ATOM 1272 C CA . GLU A 1 167 ? -20.655 -13.168 4.853 1.00 61.72 167 GLU A CA 1
ATOM 1273 C C . GLU A 1 167 ? -20.980 -12.376 6.133 1.00 61.72 167 GLU A C 1
ATOM 1275 O O . GLU A 1 167 ? -20.870 -12.910 7.241 1.00 61.72 167 GLU A O 1
ATOM 1280 N N . ILE A 1 168 ? -21.461 -11.132 6.009 1.00 58.19 168 ILE A N 1
ATOM 1281 C CA . ILE A 1 168 ? -21.827 -10.293 7.165 1.00 58.19 168 ILE A CA 1
ATOM 1282 C C . ILE A 1 168 ? -23.003 -10.896 7.954 1.00 58.19 168 ILE A C 1
ATOM 1284 O O . ILE A 1 168 ? -22.984 -10.875 9.184 1.00 58.19 168 ILE A O 1
ATOM 1288 N N . GLY A 1 169 ? -23.992 -11.490 7.275 1.00 54.66 169 GLY A N 1
ATOM 1289 C CA . GLY A 1 169 ? -25.141 -12.122 7.936 1.00 54.66 169 GLY A CA 1
ATOM 1290 C C . GLY A 1 169 ? -24.759 -13.374 8.732 1.00 54.66 169 GLY A C 1
ATOM 1291 O O . GLY A 1 169 ? -25.218 -13.559 9.853 1.00 54.66 169 GLY A O 1
ATOM 1292 N N . GLN A 1 170 ? -23.860 -14.204 8.194 1.00 55.28 170 GLN A N 1
ATOM 1293 C CA . GLN A 1 170 ? -23.468 -15.468 8.831 1.00 55.28 170 GLN A CA 1
ATOM 1294 C C . GLN A 1 170 ? -22.492 -15.284 10.005 1.00 55.28 170 GLN A C 1
ATOM 1296 O O . GLN A 1 170 ? -22.486 -16.085 10.941 1.00 55.28 170 GLN A O 1
ATOM 1301 N N . THR A 1 171 ? -21.682 -14.222 9.988 1.00 59.78 171 THR A N 1
ATOM 1302 C CA . THR A 1 171 ? -20.643 -13.995 11.007 1.00 59.78 171 THR A CA 1
ATOM 1303 C C . THR A 1 171 ? -21.231 -13.559 12.356 1.00 59.78 171 THR A C 1
ATOM 1305 O O . THR A 1 171 ? -20.723 -13.963 13.404 1.00 59.78 171 THR A O 1
ATOM 1308 N N . VAL A 1 172 ? -22.324 -12.786 12.357 1.00 53.50 172 VAL A N 1
ATOM 1309 C CA . VAL A 1 172 ? -22.995 -12.315 13.587 1.00 53.50 172 VAL A CA 1
ATOM 1310 C C . VAL A 1 172 ? -23.636 -13.478 14.351 1.00 53.50 172 VAL A C 1
ATOM 1312 O O . VAL A 1 172 ? -23.452 -13.599 15.565 1.00 53.50 172 VAL A O 1
ATOM 1315 N N . ASP A 1 173 ? -24.302 -14.384 13.637 1.00 55.44 173 ASP A N 1
ATOM 1316 C CA . ASP A 1 173 ? -24.966 -15.547 14.233 1.00 55.44 173 ASP A CA 1
ATOM 1317 C C . ASP A 1 173 ? -23.961 -16.532 14.848 1.00 55.44 173 ASP A C 1
ATOM 1319 O O . ASP A 1 173 ? -24.164 -17.040 15.955 1.00 55.44 173 ASP A O 1
ATOM 1323 N N . GLN A 1 174 ? -22.826 -16.750 14.176 1.00 64.94 174 GLN A N 1
ATOM 1324 C CA . GLN A 1 174 ? -21.763 -17.627 14.675 1.00 64.94 174 GLN A CA 1
ATOM 1325 C C . GLN A 1 174 ? -21.051 -17.045 15.905 1.00 64.94 174 GLN A C 1
ATOM 1327 O O . GLN A 1 174 ? -20.744 -17.786 16.842 1.00 64.94 174 GLN A O 1
ATOM 1332 N N . ARG A 1 175 ? -20.826 -15.723 15.954 1.00 53.22 175 ARG A N 1
ATOM 1333 C CA . ARG A 1 175 ? -20.182 -15.060 17.105 1.00 53.22 175 ARG A CA 1
ATOM 1334 C C . ARG A 1 175 ? -21.078 -15.081 18.349 1.00 53.22 175 ARG A C 1
ATOM 1336 O O . ARG A 1 175 ? -20.584 -15.314 19.451 1.00 53.22 175 ARG A O 1
ATOM 1343 N N . LEU A 1 176 ? -22.391 -14.906 18.171 1.00 52.66 176 LEU A N 1
ATOM 1344 C CA . LEU A 1 176 ? -23.389 -15.023 1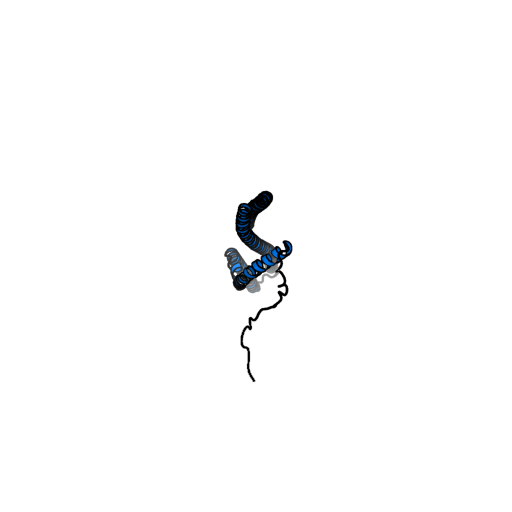9.243 1.00 52.66 176 LEU A CA 1
ATOM 1345 C C . LEU A 1 176 ? -23.486 -16.450 19.794 1.00 52.66 176 LEU A C 1
ATOM 1347 O O . LEU A 1 176 ? -23.617 -16.634 21.005 1.00 52.66 176 LEU A O 1
ATOM 1351 N N . ALA A 1 177 ? -23.417 -17.459 18.923 1.00 66.12 177 ALA A N 1
ATOM 1352 C CA . ALA A 1 177 ? -23.429 -18.859 19.335 1.00 66.12 177 ALA A CA 1
ATOM 1353 C C . ALA A 1 177 ? -22.166 -19.238 20.128 1.00 66.12 177 ALA A C 1
ATOM 1355 O O . ALA A 1 177 ? -22.276 -19.874 21.177 1.00 66.12 177 ALA A O 1
ATOM 1356 N N . ALA A 1 178 ? -20.989 -18.794 19.676 1.00 68.00 178 ALA A N 1
ATOM 1357 C CA . ALA A 1 178 ? -19.718 -19.056 20.352 1.00 68.00 178 ALA A CA 1
ATOM 1358 C C . ALA A 1 178 ? -19.655 -18.406 21.746 1.00 68.00 178 ALA A C 1
ATOM 1360 O O . ALA A 1 178 ? -19.316 -19.064 22.726 1.00 68.00 178 ALA A O 1
ATOM 1361 N N . MET A 1 179 ? -20.084 -17.148 21.872 1.00 54.91 179 MET A N 1
ATOM 1362 C CA . MET A 1 179 ? -20.020 -16.427 23.149 1.00 54.91 179 MET A CA 1
ATOM 1363 C C . MET A 1 179 ? -21.017 -16.975 24.189 1.00 54.91 179 MET A C 1
ATOM 1365 O O . MET A 1 179 ? -20.725 -17.007 25.384 1.00 54.91 179 MET A O 1
ATOM 1369 N N . LYS A 1 180 ? -22.174 -17.494 23.748 1.00 63.97 180 LYS A N 1
ATOM 1370 C CA . LYS A 1 180 ? -23.123 -18.213 24.622 1.00 63.97 180 LYS A CA 1
ATOM 1371 C C . LYS A 1 180 ? -22.559 -19.537 25.145 1.00 63.97 180 LYS A C 1
ATOM 1373 O O . LYS A 1 180 ? -22.902 -19.938 26.256 1.00 63.97 180 LYS A O 1
ATOM 1378 N N . GLN A 1 181 ? -21.705 -20.207 24.371 1.00 71.00 181 GLN A N 1
ATOM 1379 C CA . GLN A 1 181 ? -21.035 -21.439 24.796 1.00 71.00 181 GLN A CA 1
ATOM 1380 C C . GLN A 1 181 ? -19.893 -21.161 25.781 1.00 71.00 181 GLN A C 1
ATOM 1382 O O . GLN A 1 181 ? -19.773 -21.875 26.773 1.00 71.00 181 GLN A O 1
ATOM 1387 N N . GLU A 1 182 ? -19.112 -20.100 25.565 1.00 60.28 182 GLU A N 1
ATOM 1388 C CA . GLU A 1 182 ? -18.005 -19.707 26.454 1.00 60.28 182 GLU A CA 1
ATOM 1389 C C . GLU A 1 182 ? -18.477 -19.240 27.842 1.00 60.28 182 GLU A C 1
ATOM 1391 O O . GLU A 1 182 ? -17.779 -19.444 28.832 1.00 60.28 182 GLU A O 1
ATOM 1396 N N . LEU A 1 183 ? -19.686 -18.676 27.935 1.00 57.97 183 LEU A N 1
ATOM 1397 C CA . LEU A 1 183 ? -20.304 -18.237 29.194 1.00 57.97 183 LEU A CA 1
ATOM 1398 C C . LEU A 1 183 ? -21.169 -19.320 29.873 1.00 57.97 183 LEU A C 1
ATOM 1400 O O . LEU A 1 183 ? -21.801 -19.046 30.891 1.00 57.97 183 LEU A O 1
ATOM 1404 N N . GLY A 1 184 ? -21.224 -20.543 29.326 1.00 49.66 184 GLY A N 1
ATOM 1405 C CA . GLY A 1 184 ? -21.983 -21.660 29.909 1.00 49.66 184 GLY A CA 1
ATOM 1406 C C . GLY A 1 184 ? -23.512 -21.554 29.783 1.00 49.66 184 GLY A C 1
ATOM 1407 O O . GLY A 1 184 ? -24.232 -22.251 30.493 1.00 49.66 184 GLY A O 1
ATOM 1408 N N . LEU A 1 185 ? -24.021 -20.718 28.872 1.00 52.81 185 LEU A N 1
ATOM 1409 C CA . LEU A 1 185 ? -25.451 -20.426 28.665 1.00 52.81 185 LEU A CA 1
ATOM 1410 C C . LEU A 1 185 ? -26.045 -21.172 27.451 1.00 52.81 185 LEU A C 1
ATOM 1412 O O . LEU A 1 185 ? -26.982 -20.694 26.806 1.00 52.81 185 LEU A O 1
ATOM 1416 N N . GLY A 1 186 ? -25.487 -22.337 27.103 1.00 51.06 186 GLY A N 1
ATOM 1417 C CA . GLY A 1 186 ? -25.998 -23.184 26.019 1.00 51.06 186 GLY A CA 1
ATOM 1418 C C . GLY A 1 186 ? -27.464 -23.583 26.247 1.00 51.06 186 GLY A C 1
ATOM 1419 O O . GLY A 1 186 ? -27.889 -23.667 27.401 1.00 51.06 186 GLY A O 1
ATOM 1420 N N . PRO A 1 187 ? -28.258 -23.810 25.178 1.00 46.88 187 PRO A N 1
ATOM 1421 C CA . PRO A 1 187 ? -29.683 -24.078 25.315 1.00 46.88 187 PRO A CA 1
ATOM 1422 C C . PRO A 1 187 ? -29.883 -25.252 26.266 1.00 46.88 187 PRO A C 1
ATOM 1424 O O . PRO A 1 187 ? -29.341 -26.336 26.047 1.00 46.88 187 PRO A O 1
ATOM 1427 N N . ALA A 1 188 ? -30.657 -25.014 27.326 1.00 41.62 188 ALA A N 1
ATOM 1428 C CA . ALA A 1 188 ? -31.159 -26.080 28.162 1.00 41.62 188 ALA A CA 1
ATOM 1429 C C . ALA A 1 188 ? -31.858 -27.076 27.237 1.00 41.62 188 ALA A C 1
ATOM 1431 O O . ALA A 1 188 ? -32.875 -26.757 26.615 1.00 41.62 188 ALA A O 1
ATOM 1432 N N . THR A 1 189 ? -31.279 -28.269 27.120 1.00 42.06 189 THR A N 1
ATOM 1433 C CA . THR A 1 189 ? -31.966 -29.462 26.641 1.00 42.06 189 THR A CA 1
ATOM 1434 C C . THR A 1 189 ? -33.360 -29.434 27.263 1.00 42.06 189 THR A C 1
ATOM 1436 O O . THR A 1 189 ? -33.434 -29.301 28.489 1.00 42.06 189 THR A O 1
ATOM 1439 N N . PRO A 1 190 ? -34.460 -29.485 26.491 1.00 42.38 190 PRO A N 1
ATOM 1440 C CA . PRO A 1 190 ? -35.779 -29.543 27.088 1.00 42.38 190 PRO A CA 1
ATOM 1441 C C . PRO A 1 190 ? -35.838 -30.841 27.887 1.00 42.38 190 PRO A C 1
ATOM 1443 O O . PRO A 1 190 ? -35.960 -31.938 27.343 1.00 42.38 190 PRO A O 1
ATOM 1446 N N . ALA A 1 191 ? -35.656 -30.698 29.198 1.00 38.97 191 ALA A N 1
ATOM 1447 C CA . ALA A 1 191 ? -35.904 -31.739 30.159 1.00 38.97 191 ALA A CA 1
ATOM 1448 C C . ALA A 1 191 ? -37.359 -32.145 29.965 1.00 38.97 191 ALA A C 1
ATOM 1450 O O . ALA A 1 191 ? -38.268 -31.319 30.075 1.00 38.97 191 ALA A O 1
ATOM 1451 N N . ALA A 1 192 ? -37.535 -33.421 29.641 1.00 48.66 192 ALA A N 1
ATOM 1452 C CA . ALA A 1 192 ? -38.785 -34.136 29.727 1.00 48.66 192 ALA A CA 1
ATOM 1453 C C . ALA A 1 192 ? -39.554 -33.681 30.977 1.00 48.66 192 ALA A C 1
ATOM 1455 O O . ALA A 1 192 ? -39.190 -34.010 32.106 1.00 48.66 192 ALA A O 1
ATOM 1456 N N . ARG A 1 193 ? -40.611 -32.892 30.776 1.00 36.59 193 ARG A N 1
ATOM 1457 C CA . ARG A 1 193 ? -41.599 -32.610 31.808 1.00 36.59 193 ARG A CA 1
ATOM 1458 C C . ARG A 1 193 ? -42.824 -33.439 31.477 1.00 36.59 193 ARG A C 1
ATOM 1460 O O . ARG A 1 193 ? -43.637 -33.050 30.652 1.00 36.59 193 ARG A O 1
ATOM 1467 N N . LEU A 1 194 ? -42.836 -34.613 32.105 1.00 43.94 194 LEU A N 1
ATOM 1468 C CA . LEU A 1 194 ? -44.001 -35.292 32.661 1.00 43.94 194 LEU A CA 1
ATOM 1469 C C . LEU A 1 194 ? -45.343 -34.667 32.265 1.00 43.94 194 LEU A C 1
ATOM 1471 O O . LEU A 1 194 ? -45.798 -33.699 32.873 1.00 43.94 194 LEU A O 1
ATOM 1475 N N . GLU A 1 195 ? -45.979 -35.284 31.280 1.00 43.16 195 GLU A N 1
ATOM 1476 C CA . GLU A 1 195 ? -47.411 -35.193 31.061 1.00 43.16 195 GLU A CA 1
ATOM 1477 C C . GLU A 1 195 ? -48.064 -36.155 32.066 1.00 43.16 195 GLU A C 1
ATOM 1479 O O . GLU A 1 195 ? -48.086 -37.371 31.880 1.00 43.16 195 GLU A O 1
ATOM 1484 N N . ALA A 1 196 ? -48.479 -35.613 33.210 1.00 40.56 196 ALA A N 1
ATOM 1485 C CA . ALA A 1 196 ? -49.226 -36.330 34.232 1.00 40.56 196 ALA A CA 1
ATOM 1486 C C . ALA A 1 196 ? -50.369 -35.442 34.748 1.00 40.56 196 ALA A C 1
ATOM 1488 O O . ALA A 1 196 ? -50.157 -34.674 35.682 1.00 40.56 196 ALA A O 1
ATOM 1489 N N . ALA A 1 197 ? -51.549 -35.644 34.135 1.00 45.16 197 ALA A N 1
ATOM 1490 C CA . ALA A 1 197 ? -52.913 -35.525 34.690 1.00 45.16 197 ALA A CA 1
ATOM 1491 C C . ALA A 1 197 ? -53.398 -34.125 35.168 1.00 45.16 197 ALA A C 1
ATOM 1493 O O . ALA A 1 197 ? -52.569 -33.284 35.502 1.00 45.16 197 ALA A O 1
ATOM 1494 N N . PRO A 1 198 ? -54.725 -33.840 35.238 1.00 47.44 198 PRO A N 1
ATOM 1495 C CA . PRO A 1 198 ? -55.847 -34.787 35.335 1.00 47.44 198 PRO A CA 1
ATOM 1496 C C . PRO A 1 198 ? -57.002 -34.562 34.337 1.00 47.44 198 PRO A C 1
ATOM 1498 O O . PRO A 1 198 ? -57.289 -33.443 33.922 1.00 47.44 198 PRO A O 1
ATOM 1501 N N . GLN A 1 199 ? -57.694 -35.647 33.977 1.00 47.31 199 GLN A N 1
ATOM 1502 C CA . GLN A 1 199 ? -59.069 -35.568 33.484 1.00 47.31 199 GLN A CA 1
ATOM 1503 C C . GLN A 1 199 ? -59.995 -35.813 34.671 1.00 47.31 199 GLN A C 1
ATOM 1505 O O . GLN A 1 199 ? -59.990 -36.895 35.258 1.00 47.31 199 GLN A O 1
ATOM 1510 N N . ASP A 1 200 ? -60.729 -34.763 35.025 1.00 44.62 200 ASP A N 1
ATOM 1511 C CA . ASP A 1 200 ? -61.946 -34.836 35.814 1.00 44.62 200 ASP A CA 1
ATOM 1512 C C . ASP A 1 200 ? -62.956 -35.723 35.078 1.00 44.62 200 ASP A C 1
ATOM 1514 O O . ASP A 1 200 ? -63.348 -35.413 33.955 1.00 44.62 200 ASP A O 1
ATOM 1518 N N . ASP A 1 201 ? -63.378 -36.805 35.723 1.00 43.56 201 ASP A N 1
ATOM 1519 C CA . ASP A 1 201 ? -64.598 -37.528 35.374 1.00 43.56 201 ASP A CA 1
ATOM 1520 C C . ASP A 1 201 ? -65.318 -37.850 36.689 1.00 43.56 201 ASP A C 1
ATOM 1522 O O . ASP A 1 201 ? -65.138 -38.898 37.312 1.00 43.56 201 ASP A O 1
ATOM 1526 N N . ASP A 1 202 ? -66.097 -36.875 37.153 1.00 46.25 202 ASP A N 1
ATOM 1527 C CA . ASP A 1 202 ? -67.179 -37.094 38.102 1.00 46.25 202 ASP A CA 1
ATOM 1528 C C . ASP A 1 202 ? -68.493 -36.847 37.365 1.00 46.25 202 ASP A C 1
ATOM 1530 O O . ASP A 1 202 ? -68.804 -35.717 36.986 1.00 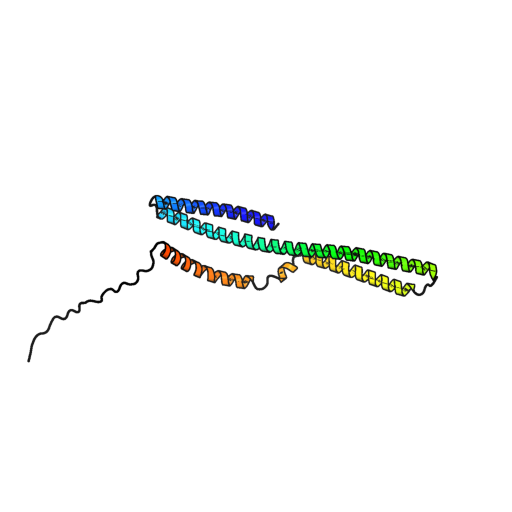46.25 202 ASP A O 1
ATOM 1534 N N . SER A 1 203 ? -69.254 -37.916 37.131 1.00 47.31 203 SER A N 1
ATOM 1535 C CA . SER A 1 203 ? -70.573 -38.131 37.747 1.00 47.31 203 SER A CA 1
ATOM 1536 C C . SER A 1 203 ? -71.536 -38.912 36.843 1.00 47.31 203 SER A C 1
ATOM 1538 O O . SER A 1 203 ? -71.843 -38.541 35.713 1.00 47.31 203 SER A O 1
ATOM 1540 N N . GLY A 1 204 ? -72.077 -39.999 37.402 1.00 38.09 204 GLY A N 1
ATOM 1541 C CA . GLY A 1 204 ? -73.261 -40.675 36.877 1.00 38.09 204 GLY A CA 1
ATOM 1542 C C . GLY A 1 204 ? -73.458 -42.091 37.424 1.00 38.09 204 GLY A C 1
ATOM 1543 O O . GLY A 1 204 ? -72.942 -43.037 36.834 1.00 38.09 204 GLY A O 1
ATOM 1544 N N . PRO A 1 205 ? -74.205 -42.281 38.530 1.00 64.62 205 PRO A N 1
ATOM 1545 C CA . PRO A 1 205 ? -74.562 -43.605 39.021 1.00 64.62 205 PRO A CA 1
ATOM 1546 C C . PRO A 1 205 ? -75.895 -44.120 38.442 1.00 64.62 205 PRO A C 1
ATOM 1548 O O . PRO A 1 205 ? -76.788 -43.345 38.112 1.00 64.62 205 PRO A O 1
ATOM 1551 N N . ALA A 1 206 ? -76.025 -45.453 38.491 1.00 44.72 206 ALA A N 1
ATOM 1552 C CA . ALA A 1 206 ? -77.245 -46.276 38.483 1.00 44.72 206 ALA A CA 1
ATOM 1553 C C . ALA A 1 206 ? -77.994 -46.503 37.151 1.00 44.72 206 ALA A C 1
ATOM 1555 O O . ALA A 1 206 ? -78.619 -45.602 36.606 1.00 44.72 206 ALA A O 1
ATOM 1556 N N . ALA A 1 207 ? -78.080 -47.770 36.721 1.00 46.19 207 ALA A N 1
ATOM 1557 C CA . ALA A 1 207 ? -79.247 -48.644 36.950 1.00 46.19 207 ALA A CA 1
ATOM 1558 C C . ALA A 1 207 ? -79.225 -49.869 36.009 1.00 46.19 207 ALA A C 1
ATOM 1560 O O . ALA A 1 207 ? -78.963 -49.712 34.819 1.00 46.19 207 ALA A O 1
ATOM 1561 N N . GLY A 1 208 ? -79.604 -51.045 36.535 1.00 40.56 208 GLY A N 1
ATOM 1562 C CA . GLY A 1 208 ? -80.082 -52.196 35.749 1.00 40.56 208 GLY A CA 1
ATOM 1563 C C . GLY A 1 208 ? -79.224 -53.442 35.823 1.00 40.56 208 GLY A C 1
ATOM 1564 O O . GLY A 1 208 ? -78.367 -53.595 34.930 1.00 40.56 208 GLY A O 1
#

pLDDT: mean 74.59, std 18.05, range [36.59, 97.62]

Foldseek 3Di:
DLVVVLVVLVVVLVVLVVLLVVLCVQLVVCVVVVNNVSNVVSVVVSVVSVVVSVVSVVVSVVSVVVVVVVVVVVVVVVVVVVVVVVVVVVLVVVVVVLVVVVVVCVVPPVDPPCVVVSVVVVVVSVVVVVVVVVVVVVVVVVVVVCVVVVVPPPDDVVVVVVVVVVVVVVVVVVVVQVVCVVVVNPDPDPPDDDPDDDDDDDDDDDDD

Sequence (208 aa):
DVVTAQKQLEIQARQIESNRTRLEGLARRALEQDREEVAASALTQSELVEGQLQGLRLQIDALTHQRENLQVAGERLQTRVTAMRTQKETLKAQYSAAKATVHAGETTAGISKEMDEVQLLLERARDKMLSTQARAEAVNELADSGVLGRLGAGGVEAIEAQVRAQEIGQTVDQRLAAMKQELGLGPATPAARLEAAPQDDDSGPAAG

Secondary structure (DSSP, 8-state):
-HHHHHHHHHHHHHHHHHHHHHHHHHHHHHHTTT-HHHHHHHHHHHHHHHHHHHHHHHHHHHHHHHHHHHHHHHHHHHHHHHHHHHHHHHHHHHHHHHHHHHHHHHHHH--SSSHHHHHHHHHHHHHHHHHHHHHHHHHHHHHHTTHHHHTS-SSHHHHHHHHHHHHHHHHHHHHHHHHHHHTT------------------------

Radius of gyration: 39.86 Å; chains: 1; bounding box: 119×62×99 Å